Protein AF-A0A6P5K417-F1 (afdb_monomer)

Mean predicted aligned error: 13.35 Å

Organism: Phascolarctos cinereus (NCBI:txid38626)

InterPro domains:
  IPR001427 Pancreatic ribonuclease [PR00794] (97-116)
  IPR001427 Pancreatic ribonuclease [PR00794] (122-140)
  IPR001427 Pancreatic ribonuclease [PR00794] (144-166)
  IPR001427 Pancreatic ribonuclease [PTHR11437] (11-167)
  IPR023412 Ribonuclease A-domain [PF00074] (54-174)
  IPR023412 Ribonuclease A-domain [SM00092] (54-169)
  IPR036816 Ribonuclease A-like domain superfamily [G3DSA:3.10.130.10] (51-177)
  IPR036816 Ribonuclease A-like domain superfamily [SSF54076] (53-164)

pLDDT: mean 81.27, std 20.0, range [35.59, 98.31]

Sequence (180 aa):
MILTLLRIHPLLLLLLLQGLAGDPLSVAKELLAEQPGQHVNSRVPWASNLSYKKKKFMDKFVDELMIPLPPDVYCNILIRSRNVMVSSSPCKKEHYFIHSSWDNLRNVCKNNKFPCKNSMNSCYQSTAYMDMTVCQLLDGDLFPYCEYTSVKKRKKVVLSCKKLKDSTSLFPNTVETIAD

Secondary structure (DSSP, 8-state):
---------HHHHHHHHHTSS--HHHHHHHHS-------------GGG-HHHHHHHHHHHHB-TT-----HHHHHHHHHHHTTSS-TTPBPPSEEEEE-S-HHHHHHHTTSEEE--SSTTSEEEE-SS-EEEEEEEEEE-SBTTS-EEEEEEEEEEEEEEEEEPTT-SSEEEEEEEEEE-

Radius of gyration: 26.26 Å; Cα contacts (8 Å, |Δi|>4): 276; chains: 1; bounding box: 50×92×42 Å

Nearest PDB structures (foldseek):
  2e0j-assembly2_B  TM=8.848E-01  e=3.098E-11  Homo sapiens
  3f8g-assembly1_B  TM=8.624E-01  e=7.100E-11  Homo sapiens
  1dza-assembly1_A  TM=8.907E-01  e=1.445E-10  Homo sapiens
  1a5p-assembly1_A  TM=8.718E-01  e=8.545E-10  Bos taurus
  1h8x-assembly1_B  TM=7.842E-01  e=2.482E-09  Homo sapiens

Solvent-accessible surface area (backbone atoms only — not comparable to full-atom values): 10469 Å² total; per-residue (Å²): 136,89,79,86,74,80,76,73,49,73,67,56,57,52,54,57,60,59,70,70,57,72,52,66,67,58,56,50,49,59,74,65,51,72,77,85,69,77,88,71,92,64,97,64,59,74,94,56,39,63,68,57,49,50,49,57,37,40,54,47,35,40,35,63,81,60,7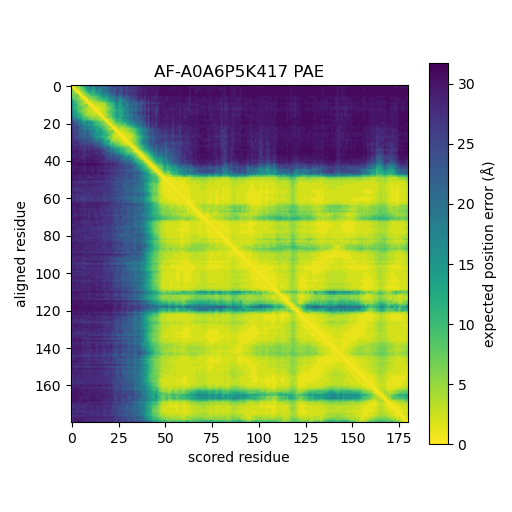6,93,54,59,51,79,47,37,34,47,50,49,48,65,76,33,61,60,62,56,85,72,35,71,46,61,67,61,50,55,34,34,48,50,54,69,66,63,52,39,51,20,52,72,53,50,76,40,90,45,97,55,83,90,51,53,22,14,32,35,91,60,71,39,48,32,38,40,24,37,54,70,45,60,63,37,32,88,61,44,37,30,43,45,42,80,48,73,36,19,46,29,30,28,29,43,70,44,78,98,44,97,55,49,33,64,62,46,80,74,50,76,42,130

Structure (mmCIF, N/CA/C/O backbone):
data_AF-A0A6P5K417-F1
#
_entry.id   AF-A0A6P5K417-F1
#
loop_
_atom_site.group_PDB
_atom_site.id
_atom_site.type_symbol
_atom_site.label_atom_id
_atom_site.label_alt_id
_atom_site.label_comp_id
_atom_site.label_asym_id
_atom_site.label_entity_id
_atom_site.label_seq_id
_atom_site.pdbx_PDB_ins_code
_atom_site.Cartn_x
_atom_site.Cartn_y
_atom_site.Cartn_z
_atom_site.occupancy
_atom_site.B_iso_or_equiv
_atom_site.auth_seq_id
_atom_site.auth_comp_id
_atom_site.auth_asym_id
_atom_site.auth_atom_id
_atom_site.pdbx_PDB_model_num
ATOM 1 N N . MET A 1 1 ? 26.910 79.352 -10.367 1.00 37.00 1 MET A N 1
ATOM 2 C CA . MET A 1 1 ? 27.283 78.404 -11.442 1.00 37.00 1 MET A CA 1
ATOM 3 C C . MET A 1 1 ? 28.341 77.473 -10.872 1.00 37.00 1 MET A C 1
ATOM 5 O O . MET A 1 1 ? 29.467 77.904 -10.718 1.00 37.00 1 MET A O 1
ATOM 9 N N . ILE A 1 2 ? 27.972 76.385 -10.196 1.00 45.44 2 ILE A N 1
ATOM 10 C CA . ILE A 1 2 ? 27.330 75.146 -10.680 1.00 45.44 2 ILE A CA 1
ATOM 11 C C . ILE A 1 2 ? 28.369 74.197 -11.311 1.00 45.44 2 ILE A C 1
ATOM 13 O O . ILE A 1 2 ? 29.064 74.582 -12.243 1.00 45.44 2 ILE A O 1
ATOM 17 N N . LEU A 1 3 ? 28.358 72.957 -10.793 1.00 44.91 3 LEU A N 1
ATOM 18 C CA . LEU A 1 3 ? 28.951 71.698 -11.279 1.00 44.91 3 LEU A CA 1
ATOM 19 C C . LEU A 1 3 ? 30.344 71.301 -10.761 1.00 44.91 3 LEU A C 1
ATOM 21 O O . LEU A 1 3 ? 31.291 71.150 -11.525 1.00 44.91 3 LEU A O 1
ATOM 25 N N . THR A 1 4 ? 30.421 70.912 -9.485 1.00 46.16 4 THR A N 1
ATOM 26 C CA . THR A 1 4 ? 31.210 69.720 -9.135 1.00 46.16 4 THR A CA 1
ATOM 27 C C . THR A 1 4 ? 30.370 68.487 -9.476 1.00 46.16 4 THR A C 1
ATOM 29 O O . THR A 1 4 ? 29.502 68.054 -8.724 1.00 46.16 4 THR A O 1
ATOM 32 N N . LEU A 1 5 ? 30.574 67.956 -10.682 1.00 50.66 5 LEU A N 1
ATOM 33 C CA . LEU A 1 5 ? 30.012 66.676 -11.105 1.00 50.66 5 LEU A CA 1
ATOM 34 C C . LEU A 1 5 ? 30.561 65.573 -10.190 1.00 50.66 5 LEU A C 1
ATOM 36 O O . LEU A 1 5 ? 31.743 65.232 -10.257 1.00 50.66 5 LEU A O 1
ATOM 40 N N . LEU A 1 6 ? 29.695 65.024 -9.337 1.00 52.16 6 LEU A N 1
ATOM 41 C CA . LEU A 1 6 ? 29.910 63.769 -8.621 1.00 52.16 6 LEU A CA 1
ATOM 42 C C . LEU A 1 6 ? 30.244 62.679 -9.647 1.00 52.16 6 LEU A C 1
ATOM 44 O O . LEU A 1 6 ? 29.358 62.099 -10.272 1.00 52.16 6 LEU A O 1
ATOM 48 N N . ARG A 1 7 ? 31.537 62.395 -9.837 1.00 55.09 7 ARG A N 1
ATOM 49 C CA . ARG A 1 7 ? 31.983 61.173 -10.506 1.00 55.09 7 ARG A CA 1
ATOM 50 C C . ARG A 1 7 ? 31.678 60.008 -9.577 1.00 55.09 7 ARG A C 1
ATOM 52 O O . ARG A 1 7 ? 32.514 59.593 -8.780 1.00 55.09 7 ARG A O 1
ATOM 59 N N . ILE A 1 8 ? 30.456 59.502 -9.680 1.00 58.06 8 ILE A N 1
ATOM 60 C CA . ILE A 1 8 ? 30.088 58.196 -9.154 1.00 58.06 8 ILE A CA 1
ATOM 61 C C . ILE A 1 8 ? 31.047 57.202 -9.811 1.00 58.06 8 ILE A C 1
ATOM 63 O O . ILE A 1 8 ? 31.068 57.041 -11.031 1.00 58.06 8 ILE A O 1
ATOM 67 N N . HIS A 1 9 ? 31.929 56.631 -8.996 1.00 58.12 9 HIS A N 1
ATOM 68 C CA . HIS A 1 9 ? 32.928 55.672 -9.440 1.00 58.12 9 HIS A CA 1
ATOM 69 C C . HIS A 1 9 ? 32.199 54.502 -10.135 1.00 58.12 9 HIS A C 1
ATOM 71 O O . HIS A 1 9 ? 31.161 54.079 -9.628 1.00 58.12 9 HIS A O 1
ATOM 77 N N . PRO A 1 10 ? 32.686 53.962 -11.267 1.00 62.78 10 PRO A N 1
ATOM 78 C CA . PRO A 1 10 ? 32.001 52.890 -12.005 1.00 62.78 10 PRO A CA 1
ATOM 79 C C . PRO A 1 10 ? 31.706 51.649 -11.142 1.00 62.78 10 PRO A C 1
ATOM 81 O O . PRO A 1 10 ? 30.722 50.954 -11.375 1.00 62.78 10 PRO A O 1
ATOM 84 N N . LEU A 1 11 ? 32.490 51.433 -10.081 1.00 55.47 11 LEU A N 1
ATOM 85 C CA . LEU A 1 11 ? 32.237 50.434 -9.037 1.00 55.47 11 LEU A CA 1
ATOM 86 C C . LEU A 1 11 ? 30.969 50.707 -8.208 1.00 55.47 11 LEU A C 1
ATOM 88 O O . LEU A 1 11 ? 30.270 49.772 -7.840 1.00 55.47 11 LEU A O 1
ATOM 92 N N . LEU A 1 12 ? 30.641 51.973 -7.944 1.00 58.12 12 LEU A N 1
ATOM 93 C CA . LEU A 1 12 ? 29.452 52.376 -7.188 1.00 58.12 12 LEU A CA 1
ATOM 94 C C . LEU A 1 12 ? 28.165 52.192 -8.012 1.00 58.12 12 LEU A C 1
ATOM 96 O O . LEU A 1 12 ? 27.131 51.823 -7.466 1.00 58.12 12 LEU A O 1
ATOM 100 N N . LEU A 1 13 ? 28.240 52.396 -9.334 1.00 57.50 13 LEU A N 1
ATOM 101 C CA . LEU A 1 13 ? 27.135 52.104 -10.254 1.00 57.50 13 LEU A CA 1
ATOM 102 C C . LEU A 1 13 ? 26.911 50.584 -10.391 1.00 57.50 13 LEU A C 1
ATOM 104 O O . LEU A 1 13 ? 25.768 50.136 -10.426 1.00 57.50 13 LEU A O 1
ATOM 108 N N . LEU A 1 14 ? 27.992 49.787 -10.394 1.00 56.22 14 LEU A N 1
ATOM 109 C CA . LEU A 1 14 ? 27.919 48.320 -10.354 1.00 56.22 14 LEU A CA 1
ATOM 110 C C . LEU A 1 14 ? 27.296 47.797 -9.049 1.00 56.22 14 LEU A C 1
ATOM 112 O O . LEU A 1 14 ? 26.486 46.875 -9.088 1.00 56.22 14 LEU A O 1
ATOM 116 N N . LEU A 1 15 ? 27.641 48.399 -7.908 1.00 55.34 15 LEU A N 1
ATOM 117 C CA . LEU A 1 15 ? 27.079 48.043 -6.600 1.00 55.34 15 LEU A CA 1
ATOM 118 C C . LEU A 1 15 ? 25.573 48.347 -6.510 1.00 55.34 15 LEU A C 1
ATOM 120 O O . LEU A 1 15 ? 24.831 47.579 -5.905 1.00 55.34 15 LEU A O 1
ATOM 124 N N . LEU A 1 16 ? 25.101 49.421 -7.154 1.00 55.66 16 LEU A N 1
ATOM 125 C CA . LEU A 1 16 ? 23.670 49.748 -7.225 1.00 55.66 16 LEU A CA 1
ATOM 126 C C . LEU A 1 16 ? 22.884 48.784 -8.133 1.00 55.66 16 LEU A C 1
ATOM 128 O O . LEU A 1 16 ? 21.745 48.447 -7.819 1.00 55.66 16 LEU A O 1
ATOM 132 N N . LEU A 1 17 ? 23.490 48.288 -9.218 1.00 53.22 17 LEU A N 1
ATOM 133 C CA . LEU A 1 17 ? 22.882 47.284 -10.107 1.00 53.22 17 LEU A CA 1
ATOM 134 C C . LEU A 1 17 ? 22.738 45.906 -9.437 1.00 53.22 17 LEU A C 1
ATOM 136 O O . LEU A 1 17 ? 21.776 45.191 -9.710 1.00 53.22 17 LEU A O 1
ATOM 140 N N . GLN A 1 18 ? 23.645 45.549 -8.524 1.00 53.25 18 GLN A N 1
ATOM 141 C CA . GLN A 1 18 ? 23.554 44.306 -7.746 1.00 53.25 18 GLN A CA 1
ATOM 142 C C . GLN A 1 18 ? 22.467 44.346 -6.658 1.00 53.25 18 GLN A C 1
ATOM 144 O O . GLN A 1 18 ? 22.035 43.294 -6.200 1.00 53.25 18 GLN A O 1
ATOM 149 N N . GLY A 1 19 ? 21.989 45.534 -6.268 1.00 53.44 19 GLY A N 1
ATOM 150 C CA . GLY A 1 19 ? 20.940 45.699 -5.255 1.00 53.44 19 GLY A CA 1
ATOM 151 C C . GLY A 1 19 ? 19.504 45.498 -5.755 1.00 53.44 19 GLY A C 1
ATOM 152 O O . GLY A 1 19 ? 18.589 45.453 -4.938 1.00 53.44 19 GLY A O 1
ATOM 153 N N . LEU A 1 20 ? 19.283 45.388 -7.073 1.00 49.91 20 LEU A N 1
ATOM 154 C CA . LEU A 1 20 ? 17.943 45.240 -7.671 1.00 49.91 20 LEU A CA 1
ATOM 155 C C . LEU A 1 20 ? 17.628 43.822 -8.163 1.00 49.91 20 LEU A C 1
ATOM 157 O O . LEU A 1 20 ? 16.475 43.524 -8.471 1.00 49.91 20 LEU A O 1
ATOM 161 N N . ALA A 1 21 ? 18.618 42.932 -8.201 1.00 51.53 21 ALA A N 1
ATOM 162 C CA . ALA A 1 21 ? 18.375 41.509 -8.369 1.00 51.53 21 ALA A CA 1
ATOM 163 C C . ALA A 1 21 ? 18.234 40.903 -6.973 1.00 51.53 21 ALA A C 1
ATOM 165 O O . ALA A 1 21 ? 19.221 40.503 -6.361 1.00 51.53 21 ALA A O 1
ATOM 166 N N . GLY A 1 22 ? 17.006 40.890 -6.446 1.00 57.09 22 GLY A N 1
ATOM 167 C CA . GLY A 1 22 ? 16.705 40.100 -5.256 1.00 57.09 22 GLY A CA 1
ATOM 168 C C . GLY A 1 22 ? 17.255 38.690 -5.458 1.00 57.09 22 GLY A C 1
ATOM 169 O O . GLY A 1 22 ? 16.999 38.076 -6.494 1.00 57.09 22 GLY A O 1
ATOM 170 N N . ASP A 1 23 ? 18.072 38.223 -4.513 1.00 61.94 23 ASP A N 1
ATOM 171 C CA . ASP A 1 23 ? 18.702 36.909 -4.581 1.00 61.94 23 ASP A CA 1
ATOM 172 C C . ASP A 1 23 ? 17.607 35.853 -4.834 1.00 61.94 23 ASP A C 1
ATOM 174 O O . ASP A 1 23 ? 16.697 35.713 -4.006 1.00 61.94 23 ASP A O 1
ATOM 178 N N . PRO A 1 24 ? 17.648 35.109 -5.956 1.00 52.81 24 PRO A N 1
ATOM 179 C CA . PRO A 1 24 ? 16.680 34.055 -6.237 1.00 52.81 24 PRO A CA 1
ATOM 180 C C . PRO A 1 24 ? 16.592 33.036 -5.096 1.00 52.81 24 PRO A C 1
ATOM 182 O O . PRO A 1 24 ? 15.535 32.451 -4.875 1.00 52.81 24 PRO A O 1
ATOM 185 N N . LEU A 1 25 ? 17.676 32.860 -4.332 1.00 51.00 25 LEU A N 1
ATOM 186 C CA . LEU A 1 25 ? 17.731 31.997 -3.158 1.00 51.00 25 LEU A CA 1
ATOM 187 C C . LEU A 1 25 ? 16.973 32.583 -1.957 1.00 51.00 25 LEU A C 1
ATOM 189 O O . LEU A 1 25 ? 16.409 31.826 -1.168 1.00 51.00 25 LEU A O 1
ATOM 193 N N . SER A 1 26 ? 16.924 33.911 -1.825 1.00 51.12 26 SER A N 1
ATOM 194 C CA . SER A 1 26 ? 16.101 34.608 -0.827 1.00 51.12 26 SER A CA 1
ATOM 195 C C . SER A 1 26 ? 14.620 34.485 -1.168 1.00 51.12 26 SER A C 1
ATOM 197 O O . SER A 1 26 ? 13.825 34.109 -0.314 1.00 51.12 26 SER A O 1
ATOM 199 N N . VAL A 1 27 ? 14.255 34.716 -2.432 1.00 52.50 27 VAL A N 1
ATOM 200 C CA . VAL A 1 27 ? 12.865 34.593 -2.901 1.00 52.50 27 VAL A CA 1
ATOM 201 C C . VAL A 1 27 ? 12.386 33.137 -2.833 1.00 52.50 27 VAL A C 1
ATOM 203 O O . VAL A 1 27 ? 11.266 32.871 -2.404 1.00 52.50 27 VAL A O 1
ATOM 206 N N . ALA A 1 28 ? 13.243 32.168 -3.173 1.00 50.41 28 ALA A N 1
ATOM 207 C CA . ALA A 1 28 ? 12.942 30.746 -3.015 1.00 50.41 28 ALA A CA 1
ATOM 208 C C . ALA A 1 28 ? 12.802 30.337 -1.539 1.00 50.41 28 ALA A C 1
ATOM 210 O O . ALA A 1 28 ? 11.957 29.505 -1.219 1.00 50.41 28 ALA A O 1
ATOM 211 N N . LYS A 1 29 ? 13.583 30.934 -0.628 1.00 51.94 29 LYS A N 1
ATOM 212 C CA . LYS A 1 29 ? 13.411 30.742 0.821 1.00 51.94 29 LYS A CA 1
ATOM 213 C C . LYS A 1 29 ? 12.094 31.318 1.334 1.00 51.94 29 LYS A C 1
ATOM 215 O O . LYS A 1 29 ? 11.495 30.692 2.195 1.00 51.94 29 LYS A O 1
ATOM 220 N N . GLU A 1 30 ? 11.633 32.447 0.798 1.00 47.41 30 GLU A N 1
ATOM 221 C CA . GLU A 1 30 ? 10.337 33.054 1.136 1.00 47.41 30 GLU A CA 1
ATOM 222 C C . GLU A 1 30 ? 9.155 32.205 0.625 1.00 47.41 30 GLU A C 1
ATOM 224 O O . GLU A 1 30 ? 8.161 32.031 1.322 1.00 47.41 30 GLU A O 1
ATOM 229 N N . LEU A 1 31 ? 9.275 31.618 -0.573 1.00 41.53 31 LEU A N 1
ATOM 230 C CA . LEU A 1 31 ? 8.250 30.746 -1.170 1.00 41.53 31 LEU A CA 1
ATOM 231 C C . LEU A 1 31 ? 8.217 29.335 -0.558 1.00 41.53 31 LEU A C 1
ATOM 233 O O . LEU A 1 31 ? 7.177 28.681 -0.588 1.00 41.53 31 LEU A O 1
ATOM 237 N N . LEU A 1 32 ? 9.339 28.867 -0.002 1.00 44.84 32 LEU A N 1
ATOM 238 C CA . LEU A 1 32 ? 9.438 27.619 0.768 1.00 44.84 32 LEU A CA 1
ATOM 239 C C . LEU A 1 32 ? 9.267 27.837 2.280 1.00 44.84 32 LEU A C 1
ATOM 241 O O . LEU A 1 32 ? 9.314 26.870 3.045 1.00 44.84 32 LEU A O 1
ATOM 245 N N . ALA A 1 33 ? 9.076 29.082 2.726 1.00 39.69 33 ALA A N 1
ATOM 246 C CA . ALA A 1 33 ? 8.715 29.385 4.100 1.00 39.69 33 ALA A CA 1
ATOM 247 C C . ALA A 1 33 ? 7.252 28.980 4.319 1.00 39.69 33 ALA A C 1
ATOM 249 O O . ALA A 1 33 ? 6.315 29.761 4.149 1.00 39.69 33 ALA A O 1
ATOM 250 N N . GLU A 1 34 ? 7.070 27.716 4.692 1.00 35.59 34 GLU A N 1
ATOM 251 C CA . GLU A 1 34 ? 5.829 27.195 5.246 1.00 35.59 34 GLU A CA 1
ATOM 252 C C . GLU A 1 34 ? 5.358 28.150 6.361 1.00 35.59 34 GLU A C 1
ATOM 254 O O . GLU A 1 34 ? 6.090 28.423 7.318 1.00 35.59 34 GLU A O 1
ATOM 259 N N . GLN A 1 35 ? 4.147 28.693 6.220 1.00 36.47 35 GLN A N 1
ATOM 260 C CA . GLN A 1 35 ? 3.507 29.527 7.237 1.00 36.47 35 GLN A CA 1
ATOM 261 C C . GLN A 1 35 ? 3.585 28.813 8.600 1.00 36.47 35 GLN A C 1
ATOM 263 O O . GLN A 1 35 ? 3.240 27.627 8.664 1.00 36.47 35 GLN A O 1
ATOM 268 N N . PRO A 1 36 ? 4.008 29.478 9.695 1.00 36.50 36 PRO A N 1
ATOM 269 C CA . PRO A 1 36 ? 4.099 28.836 10.997 1.00 36.50 36 PRO A CA 1
ATOM 270 C C . PRO A 1 36 ? 2.687 28.542 11.509 1.00 36.50 36 PRO A C 1
ATOM 272 O O . PRO A 1 36 ? 2.038 29.362 12.159 1.00 36.50 36 PRO A O 1
ATOM 275 N N . GLY A 1 37 ? 2.205 27.338 11.196 1.00 40.22 37 GLY A N 1
ATOM 276 C CA . GLY A 1 37 ? 1.058 26.733 11.848 1.00 40.22 37 GLY A CA 1
ATOM 277 C C . GLY A 1 37 ? 1.277 26.759 13.357 1.00 40.22 37 GLY A C 1
ATOM 278 O O . GLY A 1 37 ? 2.375 26.482 13.840 1.00 40.22 37 GLY A O 1
ATOM 279 N N . GLN A 1 38 ? 0.228 27.156 14.077 1.00 37.59 38 GLN A N 1
ATOM 280 C CA . GLN A 1 38 ? 0.199 27.403 15.516 1.00 37.59 38 GLN A CA 1
ATOM 281 C C . GLN A 1 38 ? 1.130 26.488 16.316 1.00 37.59 38 GLN A C 1
ATOM 283 O O . GLN A 1 38 ? 1.074 25.261 16.225 1.00 37.59 38 GLN A O 1
ATOM 288 N N . HIS A 1 39 ? 1.948 27.127 17.147 1.00 38.34 39 HIS A N 1
ATOM 289 C CA . HIS A 1 39 ? 2.897 26.516 18.062 1.00 38.34 39 HIS A CA 1
ATOM 290 C C . HIS A 1 39 ? 2.166 25.643 19.100 1.00 38.34 39 HIS A C 1
ATOM 292 O O . HIS A 1 39 ? 1.901 26.058 20.228 1.00 38.34 39 HIS A O 1
ATOM 298 N N . VAL A 1 40 ? 1.818 24.412 18.726 1.00 41.34 40 VAL A N 1
ATOM 299 C CA . VAL A 1 40 ? 1.361 23.388 19.666 1.00 41.34 40 VAL A CA 1
ATOM 300 C C . VAL A 1 40 ? 2.602 22.840 20.361 1.00 41.34 40 VAL A C 1
ATOM 302 O O . VAL A 1 40 ? 3.291 21.951 19.861 1.00 41.34 40 VAL A O 1
ATOM 305 N N . ASN A 1 41 ? 2.906 23.398 21.534 1.00 51.09 41 ASN A N 1
ATOM 306 C CA . ASN A 1 41 ? 3.863 22.816 22.467 1.00 51.09 41 ASN A CA 1
ATOM 307 C C . ASN A 1 41 ? 3.288 21.496 22.998 1.00 51.09 41 ASN A C 1
ATOM 309 O O . ASN A 1 41 ? 2.577 21.450 24.000 1.00 51.09 41 ASN A O 1
ATOM 313 N N . SER A 1 42 ? 3.538 20.402 22.289 1.00 43.69 42 SER A N 1
ATOM 314 C CA . SER A 1 42 ? 3.236 19.061 22.771 1.00 43.69 42 SER A CA 1
ATOM 315 C C . SER A 1 42 ? 4.303 18.123 22.245 1.00 43.69 42 SER A C 1
ATOM 317 O O . SER A 1 42 ? 4.377 17.843 21.051 1.00 43.69 42 SER A O 1
ATOM 319 N N . ARG A 1 43 ? 5.141 17.618 23.150 1.00 51.91 43 ARG A N 1
ATOM 320 C CA . ARG A 1 43 ? 6.129 16.572 22.874 1.00 51.91 43 ARG A CA 1
ATOM 321 C C . ARG A 1 43 ? 5.396 15.237 22.659 1.00 51.91 43 ARG A C 1
ATOM 323 O O . ARG A 1 43 ? 5.509 14.308 23.449 1.00 51.91 43 ARG A O 1
ATOM 330 N N . VAL A 1 44 ? 4.574 15.166 21.616 1.00 54.28 44 VAL A N 1
ATOM 331 C CA . VAL A 1 44 ? 3.918 13.945 21.153 1.00 54.28 44 VAL A CA 1
ATOM 332 C C . VAL A 1 44 ? 4.957 13.214 20.309 1.00 54.28 44 VAL A C 1
ATOM 334 O O . VAL A 1 44 ? 5.437 13.792 19.332 1.00 54.28 44 VAL A O 1
ATOM 337 N N . PRO A 1 45 ? 5.347 11.971 20.643 1.00 55.75 45 PRO A N 1
ATOM 338 C CA . PRO A 1 45 ? 6.206 11.189 19.766 1.00 55.75 45 PRO A CA 1
ATOM 339 C C . PRO A 1 45 ? 5.625 11.207 18.348 1.00 55.75 45 PRO A C 1
ATOM 341 O O . PRO A 1 45 ? 4.427 10.989 18.167 1.00 55.75 45 PRO A O 1
ATOM 344 N N . TRP A 1 46 ? 6.440 11.460 17.325 1.00 50.88 46 TRP A N 1
ATOM 345 C CA . TRP A 1 46 ? 5.994 11.458 15.922 1.00 50.88 46 TRP A CA 1
ATOM 346 C C . TRP A 1 46 ? 5.224 10.167 15.561 1.00 50.88 46 TRP A C 1
ATOM 348 O O . TRP A 1 46 ? 4.264 10.185 14.791 1.00 50.88 46 TRP A O 1
ATOM 358 N N . ALA A 1 47 ? 5.571 9.058 16.227 1.00 54.22 47 ALA A N 1
ATOM 359 C CA . ALA A 1 47 ? 4.909 7.760 16.155 1.00 54.22 47 ALA A CA 1
ATOM 360 C C . ALA A 1 47 ? 3.487 7.704 16.755 1.00 54.22 47 ALA A C 1
ATOM 362 O O . ALA A 1 47 ? 2.840 6.666 16.644 1.00 54.22 47 ALA A O 1
ATOM 363 N N . SER A 1 48 ? 2.959 8.761 17.374 1.00 64.25 48 SER A N 1
ATOM 364 C CA . SER A 1 48 ? 1.551 8.880 17.796 1.00 64.25 48 SER A CA 1
ATOM 365 C C . SER A 1 48 ? 0.755 9.913 16.993 1.00 64.25 48 SER A C 1
ATOM 367 O O . SER A 1 48 ? -0.457 9.988 17.166 1.00 64.25 48 SER A O 1
ATOM 369 N N . ASN A 1 49 ? 1.378 10.639 16.059 1.00 81.94 49 ASN A N 1
ATOM 370 C CA . ASN A 1 49 ? 0.680 11.619 15.230 1.00 81.94 49 ASN A CA 1
ATOM 371 C C . ASN A 1 49 ? -0.233 10.918 14.193 1.00 81.94 49 ASN A C 1
ATOM 373 O O . ASN A 1 49 ? 0.243 10.219 13.292 1.00 81.94 49 ASN A O 1
ATOM 377 N N . LEU A 1 50 ? -1.556 11.099 14.328 1.00 84.56 50 LEU A N 1
ATOM 378 C CA . LEU A 1 50 ? -2.572 10.551 13.415 1.00 84.56 50 LEU A CA 1
ATOM 379 C C . LEU A 1 50 ? -2.371 11.035 11.974 1.00 84.56 50 LEU A C 1
ATOM 381 O O . LEU A 1 50 ? -2.484 10.230 11.054 1.00 84.56 50 LEU A O 1
ATOM 385 N N . SER A 1 51 ? -2.050 12.317 11.777 1.00 89.06 51 SER A N 1
ATOM 386 C CA . SER A 1 51 ? -1.816 12.897 10.449 1.00 89.06 51 SER A CA 1
ATOM 387 C C . SER A 1 51 ? -0.649 12.202 9.750 1.00 89.06 51 SER A C 1
ATOM 389 O O . SER A 1 51 ? -0.798 11.707 8.634 1.00 89.06 51 SER A O 1
ATOM 391 N N . TYR A 1 52 ? 0.476 12.039 10.454 1.00 89.56 52 TYR A N 1
ATOM 392 C CA . TYR A 1 52 ? 1.637 11.326 9.923 1.00 89.56 52 TYR A CA 1
ATOM 393 C C . TYR A 1 52 ? 1.311 9.866 9.574 1.00 89.56 52 TYR A C 1
ATOM 395 O O . TYR A 1 52 ? 1.662 9.390 8.495 1.00 89.56 52 TYR A O 1
ATOM 403 N N . LYS A 1 53 ? 0.609 9.141 10.456 1.00 89.81 53 LYS A N 1
ATOM 404 C CA . LYS A 1 53 ? 0.226 7.742 10.202 1.00 89.81 53 LYS A CA 1
ATOM 405 C C . LYS A 1 53 ? -0.732 7.598 9.030 1.00 89.81 53 LYS A C 1
ATOM 407 O O . LYS A 1 53 ? -0.523 6.715 8.201 1.00 89.81 53 LYS A O 1
ATOM 412 N N . LYS A 1 54 ? -1.739 8.475 8.947 1.00 92.88 54 LYS A N 1
ATOM 413 C CA . LYS A 1 54 ? -2.648 8.558 7.802 1.00 92.88 54 LYS A CA 1
ATOM 414 C C . LYS A 1 54 ? -1.840 8.778 6.531 1.00 92.88 54 LYS A C 1
ATOM 416 O O . LYS A 1 54 ? -1.946 7.969 5.620 1.00 92.88 54 LYS A O 1
ATOM 421 N N . LYS A 1 55 ? -0.990 9.808 6.491 1.00 94.00 55 LYS A N 1
ATOM 422 C CA . LYS A 1 55 ? -0.149 10.111 5.328 1.00 94.00 55 LYS A CA 1
ATOM 423 C C . LYS A 1 55 ? 0.708 8.913 4.924 1.00 94.00 55 LYS A C 1
ATOM 425 O O . LYS A 1 55 ? 0.661 8.500 3.777 1.00 94.00 55 LYS A O 1
ATOM 430 N N . LYS A 1 56 ? 1.412 8.294 5.873 1.00 94.19 56 LYS A N 1
ATOM 431 C CA . LYS A 1 56 ? 2.252 7.118 5.613 1.00 94.19 56 LYS A CA 1
ATOM 432 C C . LYS A 1 56 ? 1.464 5.949 5.013 1.00 94.19 56 LYS A C 1
ATOM 434 O O . LYS A 1 56 ? 1.978 5.269 4.129 1.00 94.19 56 LYS A O 1
ATOM 439 N N . PHE A 1 57 ? 0.255 5.690 5.511 1.00 95.69 57 PHE A N 1
ATOM 440 C CA . PHE A 1 57 ? -0.612 4.645 4.973 1.00 95.69 57 PHE A CA 1
ATOM 441 C C . PHE A 1 57 ? -1.107 5.000 3.565 1.00 95.69 57 PHE A C 1
ATOM 443 O O . PHE A 1 57 ? -0.982 4.182 2.657 1.00 95.69 57 PHE A O 1
ATOM 450 N N . MET A 1 58 ? -1.613 6.224 3.383 1.00 96.94 58 MET A N 1
ATOM 451 C CA . MET A 1 58 ? -2.121 6.716 2.100 1.00 96.94 58 MET A CA 1
ATOM 452 C C . MET A 1 58 ? -1.032 6.695 1.029 1.00 96.94 58 MET A C 1
ATOM 454 O O . MET A 1 58 ? -1.235 6.103 -0.023 1.00 96.94 58 MET A O 1
ATOM 458 N N . ASP A 1 59 ? 0.148 7.245 1.328 1.00 96.19 59 ASP A N 1
ATOM 459 C CA . ASP A 1 59 ? 1.272 7.290 0.394 1.00 96.19 59 ASP A CA 1
ATOM 460 C C . ASP A 1 59 ? 1.621 5.872 -0.083 1.00 96.19 59 ASP A C 1
ATOM 462 O O . ASP A 1 59 ? 1.698 5.636 -1.288 1.00 96.19 59 ASP A O 1
ATOM 466 N N . LYS A 1 60 ? 1.751 4.911 0.845 1.00 96.88 60 LYS A N 1
ATOM 467 C CA . LYS A 1 60 ? 2.198 3.546 0.534 1.00 96.88 60 LYS A CA 1
ATOM 468 C C . LYS A 1 60 ? 1.154 2.670 -0.149 1.00 96.88 60 LYS A C 1
ATOM 470 O O . LYS A 1 60 ? 1.553 1.821 -0.935 1.00 96.88 60 LYS A O 1
ATOM 475 N N . PHE A 1 61 ? -0.128 2.796 0.184 1.00 97.81 61 PHE A N 1
ATOM 476 C CA . PHE A 1 61 ? -1.134 1.787 -0.183 1.00 97.81 61 PHE A CA 1
ATOM 477 C C . PHE A 1 61 ? -2.322 2.332 -0.963 1.00 97.81 61 PHE A C 1
ATOM 479 O O . PHE A 1 61 ? -3.157 1.539 -1.390 1.00 97.81 61 PHE A O 1
ATOM 486 N N . VAL A 1 62 ? -2.445 3.648 -1.132 1.00 98.12 62 VAL A N 1
ATOM 487 C CA . VAL A 1 62 ? -3.660 4.251 -1.681 1.00 98.12 62 VAL A CA 1
ATOM 488 C C . VAL A 1 62 ? -3.332 5.103 -2.899 1.00 98.12 62 VAL A C 1
ATOM 490 O O . VAL A 1 62 ? -2.455 5.970 -2.885 1.00 98.12 62 VAL A O 1
ATOM 493 N N . ASP A 1 63 ? -4.076 4.846 -3.966 1.00 97.69 63 ASP A N 1
ATOM 494 C CA . ASP A 1 63 ? -4.179 5.735 -5.111 1.00 97.69 63 ASP A CA 1
ATOM 495 C C . ASP A 1 63 ? -5.637 6.170 -5.263 1.00 97.69 63 ASP A C 1
ATOM 497 O O . ASP A 1 63 ? -6.407 5.596 -6.031 1.00 97.69 63 ASP A O 1
ATOM 501 N N . GLU A 1 64 ? -6.014 7.156 -4.449 1.00 95.75 64 GLU A N 1
ATOM 502 C CA . GLU A 1 64 ? -7.380 7.682 -4.357 1.00 95.75 64 GLU A CA 1
ATOM 503 C C . GLU A 1 64 ? -7.814 8.390 -5.646 1.00 95.75 64 GLU A C 1
ATOM 505 O O . GLU A 1 64 ? -8.997 8.389 -5.972 1.00 95.75 64 GLU A O 1
ATOM 510 N N . LEU A 1 65 ? -6.861 8.957 -6.393 1.00 92.25 65 LEU A N 1
ATOM 511 C CA . LEU A 1 65 ? -7.128 9.710 -7.620 1.00 92.25 65 LEU A CA 1
ATOM 512 C C . LEU A 1 65 ? -7.116 8.843 -8.882 1.00 92.25 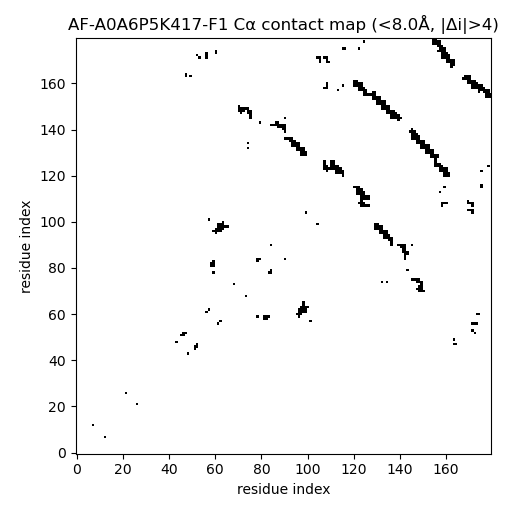65 LEU A C 1
ATOM 514 O O . LEU A 1 65 ? -7.417 9.364 -9.952 1.00 92.25 65 LEU A O 1
ATOM 518 N N . MET A 1 66 ? -6.773 7.554 -8.769 1.00 90.62 66 MET A N 1
ATOM 519 C CA . MET A 1 66 ? -6.647 6.636 -9.906 1.00 90.62 66 MET A CA 1
ATOM 520 C C . MET A 1 66 ? -5.778 7.234 -11.020 1.00 90.62 66 MET A C 1
ATOM 522 O O . MET A 1 66 ? -6.257 7.482 -12.129 1.00 90.62 66 MET A O 1
ATOM 526 N N . ILE A 1 67 ? -4.507 7.507 -10.710 1.00 91.19 67 ILE A N 1
ATOM 527 C CA . ILE A 1 67 ? -3.594 8.220 -11.610 1.00 91.19 67 ILE A CA 1
ATOM 528 C C . ILE A 1 67 ? -3.586 7.517 -12.981 1.00 91.19 67 ILE A C 1
ATOM 530 O O . ILE A 1 67 ? -3.307 6.314 -13.050 1.00 91.19 67 ILE A O 1
ATOM 534 N N . PRO A 1 68 ? -3.862 8.242 -14.082 1.00 91.44 68 PRO A N 1
ATOM 535 C CA . PRO A 1 68 ? -4.036 7.650 -15.403 1.00 91.44 68 PRO A CA 1
ATOM 536 C C . PRO A 1 68 ? -2.682 7.346 -16.061 1.00 91.44 68 PRO A C 1
ATOM 538 O O . PRO A 1 68 ? -2.296 7.977 -17.042 1.00 91.44 68 PRO A O 1
ATOM 541 N N . LEU A 1 69 ? -1.940 6.383 -15.509 1.00 92.94 69 LEU A N 1
ATOM 542 C CA . LEU A 1 69 ? -0.714 5.859 -16.113 1.00 92.94 69 LEU A CA 1
ATOM 543 C C . LEU A 1 69 ? -0.996 4.589 -16.927 1.00 92.94 69 LEU A C 1
ATOM 545 O O . LEU A 1 69 ? -1.885 3.808 -16.563 1.00 92.94 69 LEU A O 1
ATOM 549 N N . PRO A 1 70 ? -0.207 4.334 -17.985 1.00 91.31 70 PRO A N 1
ATOM 550 C CA . PRO A 1 70 ? -0.207 3.050 -18.672 1.00 91.31 70 PRO A CA 1
ATOM 551 C C . PRO A 1 70 ? 0.044 1.882 -17.697 1.00 91.31 70 PRO A C 1
ATOM 553 O O . PRO A 1 70 ? 0.880 2.016 -16.794 1.00 91.31 70 PRO A O 1
ATOM 556 N N . PRO A 1 71 ? -0.656 0.737 -17.832 1.00 84.69 71 PRO A N 1
ATOM 557 C CA . PRO A 1 71 ? -0.492 -0.400 -16.922 1.00 84.69 71 PRO A CA 1
ATOM 558 C C . PRO A 1 71 ? 0.944 -0.939 -16.833 1.00 84.69 71 PRO A C 1
ATOM 560 O O . PRO A 1 71 ? 1.384 -1.341 -15.763 1.00 84.69 71 PRO A O 1
ATOM 563 N N . ASP A 1 72 ? 1.706 -0.913 -17.916 1.00 85.75 72 ASP A N 1
ATOM 564 C CA . ASP A 1 72 ? 3.116 -1.319 -17.970 1.00 85.75 72 ASP A CA 1
ATOM 565 C C . ASP A 1 72 ? 4.051 -0.395 -17.163 1.00 85.75 72 ASP A C 1
ATOM 567 O O . ASP A 1 72 ? 5.134 -0.802 -16.742 1.00 85.75 72 ASP A O 1
ATOM 571 N N . VAL A 1 73 ? 3.613 0.832 -16.864 1.00 94.25 73 VAL A N 1
ATOM 572 C CA . VAL A 1 73 ? 4.428 1.851 -16.186 1.00 94.25 73 VAL A CA 1
ATOM 573 C C . VAL A 1 73 ? 3.940 2.149 -14.760 1.00 94.25 73 VAL A C 1
ATOM 575 O O . VAL A 1 73 ? 4.744 2.476 -13.882 1.00 94.25 73 VAL A O 1
ATOM 578 N N . TYR A 1 74 ? 2.636 2.008 -14.499 1.00 97.06 74 TYR A N 1
ATOM 579 C CA . TYR A 1 74 ? 1.976 2.418 -13.254 1.00 97.06 74 TYR A CA 1
ATOM 580 C C . TYR A 1 74 ? 2.701 1.921 -11.989 1.00 97.06 74 TYR A C 1
ATOM 582 O O . TYR A 1 74 ? 3.146 2.728 -11.169 1.00 97.06 74 TYR A O 1
ATOM 590 N N . CYS A 1 75 ? 2.874 0.605 -11.829 1.00 97.62 75 CYS A N 1
ATOM 591 C CA . CYS A 1 75 ? 3.476 0.039 -10.621 1.00 97.62 75 CYS A CA 1
ATOM 592 C C . CYS A 1 75 ? 4.944 0.435 -10.453 1.00 97.62 75 CYS A C 1
ATOM 594 O O . CYS A 1 75 ? 5.366 0.776 -9.346 1.00 97.62 75 CYS A O 1
ATOM 596 N N . ASN A 1 76 ? 5.697 0.460 -11.552 1.00 96.31 76 ASN A N 1
ATOM 597 C CA . ASN A 1 76 ? 7.097 0.868 -11.568 1.00 96.31 76 ASN A CA 1
ATOM 598 C C . ASN A 1 76 ? 7.291 2.310 -11.080 1.00 96.31 76 ASN A C 1
ATOM 600 O O . ASN A 1 76 ? 8.235 2.575 -10.329 1.00 96.31 76 ASN A O 1
ATOM 604 N N . ILE A 1 77 ? 6.398 3.227 -11.463 1.00 96.19 77 ILE A N 1
ATOM 605 C CA . ILE A 1 77 ? 6.430 4.623 -11.010 1.00 96.19 77 ILE A CA 1
ATOM 606 C C . ILE A 1 77 ? 5.954 4.748 -9.565 1.00 96.19 77 ILE A C 1
ATOM 608 O O . ILE A 1 77 ? 6.626 5.382 -8.744 1.00 96.19 77 ILE A O 1
ATOM 612 N N . LEU A 1 78 ? 4.797 4.176 -9.224 1.00 96.94 78 LEU A N 1
ATOM 613 C CA . LEU A 1 78 ? 4.215 4.393 -7.902 1.00 96.94 78 LEU A CA 1
ATOM 614 C C . LEU A 1 78 ? 5.046 3.739 -6.796 1.00 96.94 78 LEU A C 1
ATOM 616 O O . LEU A 1 78 ? 5.262 4.363 -5.761 1.00 96.94 78 LEU A O 1
ATOM 620 N N . ILE A 1 79 ? 5.584 2.533 -6.998 1.00 96.44 79 ILE A N 1
ATOM 621 C CA . ILE A 1 79 ? 6.437 1.892 -5.984 1.00 96.44 79 ILE A CA 1
ATOM 622 C C . ILE A 1 79 ? 7.671 2.746 -5.669 1.00 96.44 79 ILE A C 1
ATOM 624 O O . ILE A 1 79 ? 8.021 2.898 -4.494 1.00 96.44 79 ILE A O 1
ATOM 628 N N . ARG A 1 80 ? 8.297 3.339 -6.697 1.00 94.38 80 ARG A N 1
ATOM 629 C CA . ARG A 1 80 ? 9.478 4.202 -6.550 1.00 94.38 80 ARG A CA 1
ATOM 630 C C . ARG A 1 80 ? 9.141 5.541 -5.897 1.00 94.38 80 ARG A C 1
ATOM 632 O O . ARG A 1 80 ? 9.804 5.940 -4.948 1.00 94.38 80 ARG A O 1
ATOM 639 N N . SER A 1 81 ? 8.093 6.212 -6.367 1.00 94.38 81 SER A N 1
ATOM 640 C CA . SER A 1 81 ? 7.733 7.562 -5.907 1.00 94.38 81 SER A CA 1
ATOM 641 C C . SER A 1 81 ? 7.067 7.599 -4.527 1.00 94.38 81 SER A C 1
ATOM 643 O O . SER A 1 81 ? 7.080 8.634 -3.865 1.00 94.38 81 SER A O 1
ATOM 645 N N . ARG A 1 82 ? 6.493 6.482 -4.061 1.00 94.69 82 ARG A N 1
ATOM 646 C CA . ARG A 1 82 ? 5.704 6.427 -2.818 1.00 94.69 82 ARG A CA 1
ATOM 647 C C . ARG A 1 82 ? 6.441 5.848 -1.610 1.00 94.69 82 ARG A C 1
ATOM 649 O O . ARG A 1 82 ? 5.808 5.519 -0.605 1.00 94.69 82 ARG A O 1
ATOM 656 N N . ASN A 1 83 ? 7.768 5.702 -1.680 1.00 89.81 83 ASN A N 1
ATOM 657 C CA . ASN A 1 83 ? 8.581 5.135 -0.593 1.00 89.81 83 ASN A CA 1
ATOM 658 C C . ASN A 1 83 ? 8.010 3.801 -0.066 1.00 89.81 83 ASN A C 1
ATOM 660 O O . ASN A 1 83 ? 7.974 3.539 1.147 1.00 89.81 83 ASN A O 1
ATOM 664 N N . VAL A 1 84 ? 7.502 2.954 -0.973 1.00 95.12 84 VAL A N 1
ATOM 665 C CA . VAL A 1 84 ? 6.945 1.639 -0.617 1.00 95.12 84 VAL A CA 1
ATOM 666 C C . VAL A 1 84 ? 8.021 0.798 0.068 1.00 95.12 84 VAL A C 1
ATOM 668 O O . VAL A 1 84 ? 7.762 0.187 1.111 1.00 95.12 84 VAL A O 1
ATOM 671 N N . MET A 1 85 ? 9.239 0.875 -0.462 1.00 93.94 85 MET A N 1
ATOM 672 C CA . MET A 1 85 ? 10.457 0.233 0.021 1.00 93.94 85 MET A CA 1
ATOM 673 C C . MET A 1 85 ? 11.548 1.280 0.271 1.00 93.94 85 MET A C 1
ATOM 675 O O . MET A 1 85 ? 11.454 2.409 -0.204 1.00 93.94 85 MET A O 1
ATOM 679 N N . VAL A 1 86 ? 12.559 0.904 1.052 1.00 91.25 86 VAL A N 1
ATOM 680 C CA . VAL A 1 86 ? 13.763 1.720 1.278 1.00 91.25 86 VAL A CA 1
ATOM 681 C C . VAL A 1 86 ? 14.880 1.266 0.336 1.00 91.25 86 VAL A C 1
ATOM 683 O O . VAL A 1 86 ? 14.840 0.138 -0.163 1.00 91.25 86 VAL A O 1
ATOM 686 N N . SER A 1 87 ? 15.875 2.126 0.097 1.00 89.94 87 SER A N 1
ATOM 687 C CA . SER A 1 87 ? 17.048 1.784 -0.723 1.00 89.94 87 SER A CA 1
ATOM 688 C C . SER A 1 87 ? 17.678 0.466 -0.282 1.00 89.94 87 SER A C 1
ATOM 690 O O . SER A 1 87 ? 17.815 0.222 0.918 1.00 89.94 87 SER A O 1
ATOM 692 N N . SER A 1 88 ? 18.056 -0.367 -1.253 1.00 91.00 88 SER A N 1
ATOM 693 C CA . SER A 1 88 ? 18.766 -1.632 -1.028 1.00 91.00 88 SER A CA 1
ATOM 694 C C . SER A 1 88 ? 17.981 -2.679 -0.226 1.00 91.00 88 SER A C 1
ATOM 696 O O . SER A 1 88 ? 18.565 -3.643 0.261 1.00 91.00 88 SER A O 1
ATOM 698 N N . SER A 1 89 ? 16.660 -2.515 -0.078 1.00 95.25 89 SER A N 1
ATOM 699 C CA . SER A 1 89 ? 15.801 -3.572 0.466 1.00 95.25 89 SER A CA 1
ATOM 700 C C . SER A 1 89 ? 15.376 -4.562 -0.628 1.00 95.25 89 SER A C 1
ATOM 702 O O . SER A 1 89 ? 15.253 -4.155 -1.790 1.00 95.25 89 SER A O 1
ATOM 704 N N . PRO A 1 90 ? 15.137 -5.843 -0.276 1.00 97.19 90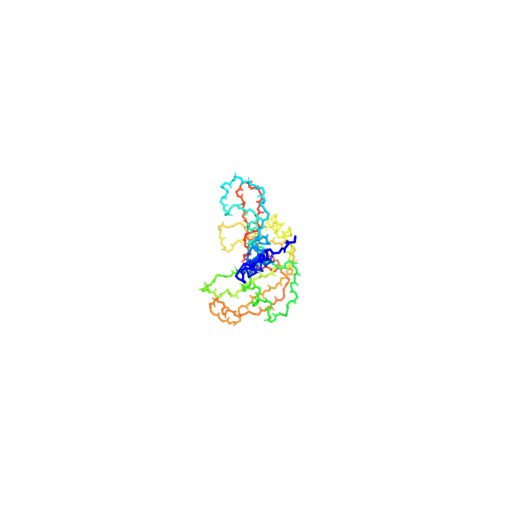 PRO A N 1
ATOM 705 C CA . PRO A 1 90 ? 14.630 -6.832 -1.219 1.00 97.19 90 PRO A CA 1
ATOM 706 C C . PRO A 1 90 ? 13.331 -6.384 -1.884 1.00 97.19 90 PRO A C 1
ATOM 708 O O . PRO A 1 90 ? 12.451 -5.820 -1.220 1.00 97.19 90 PRO A O 1
ATOM 711 N N . CYS A 1 91 ? 13.191 -6.678 -3.175 1.00 97.56 91 CYS A N 1
ATOM 712 C CA . CYS A 1 91 ? 11.964 -6.409 -3.907 1.00 97.56 91 CYS A CA 1
ATOM 713 C C . CYS A 1 91 ? 10.781 -7.158 -3.276 1.00 97.56 91 CYS A C 1
ATOM 715 O O . CYS A 1 91 ? 10.855 -8.333 -2.906 1.00 97.56 91 CYS A O 1
ATOM 717 N N . LYS A 1 92 ? 9.650 -6.465 -3.135 1.00 95.38 92 LYS A N 1
ATOM 718 C CA . LYS A 1 92 ? 8.411 -7.093 -2.678 1.00 95.38 92 LYS A CA 1
ATOM 719 C C . LYS A 1 92 ? 7.862 -7.951 -3.806 1.00 95.38 92 LYS A C 1
ATOM 721 O O . LYS A 1 92 ? 7.629 -7.434 -4.885 1.00 95.38 92 LYS A O 1
ATOM 726 N N . LYS A 1 93 ? 7.571 -9.227 -3.536 1.00 96.75 93 LYS A N 1
ATOM 727 C CA . LYS A 1 93 ? 6.910 -10.109 -4.518 1.00 96.75 93 LYS A CA 1
ATOM 728 C C . LYS A 1 93 ? 5.597 -9.519 -5.031 1.00 96.75 93 LYS A C 1
ATOM 730 O O . LYS A 1 93 ? 5.311 -9.587 -6.220 1.00 96.75 93 LYS A O 1
ATOM 735 N N . GLU A 1 94 ? 4.820 -8.933 -4.124 1.00 95.62 94 GLU A N 1
ATOM 736 C CA . GLU A 1 94 ? 3.579 -8.243 -4.450 1.00 95.62 94 GLU A CA 1
ATOM 737 C C . GLU A 1 94 ? 3.417 -6.973 -3.609 1.00 95.62 94 GLU A C 1
ATOM 739 O O . GLU A 1 94 ? 3.840 -6.904 -2.448 1.00 95.62 94 GLU A O 1
ATOM 744 N N . HIS A 1 95 ? 2.767 -5.972 -4.195 1.00 97.31 95 HIS A N 1
ATOM 745 C CA . HIS A 1 95 ? 2.292 -4.768 -3.519 1.00 97.31 95 HIS A CA 1
ATOM 746 C C . HIS A 1 95 ? 0.951 -4.329 -4.119 1.00 97.31 95 HIS A C 1
ATOM 748 O O . HIS A 1 95 ? 0.614 -4.716 -5.233 1.00 97.31 95 HIS A O 1
ATOM 754 N N . TYR A 1 96 ? 0.170 -3.529 -3.396 1.00 96.69 96 TYR A N 1
ATOM 755 C CA . TYR A 1 96 ? -1.190 -3.168 -3.801 1.00 96.69 96 TYR A CA 1
ATOM 756 C C . TYR A 1 96 ? -1.412 -1.665 -3.632 1.00 96.69 96 TYR A C 1
ATOM 758 O O . TYR A 1 96 ? -1.077 -1.106 -2.584 1.00 96.69 96 TYR A O 1
ATOM 766 N N . PHE A 1 97 ? -2.026 -1.035 -4.633 1.00 98.00 97 PHE A N 1
ATOM 767 C CA . PHE A 1 97 ? -2.578 0.314 -4.531 1.00 98.00 97 PHE A CA 1
ATOM 768 C C . PHE A 1 97 ? -4.099 0.239 -4.598 1.00 98.00 97 PHE A C 1
ATOM 770 O O . PHE A 1 97 ? -4.661 -0.171 -5.611 1.00 98.00 97 PHE A O 1
ATOM 777 N N . ILE A 1 98 ? -4.757 0.601 -3.502 1.00 98.31 98 ILE A N 1
ATOM 778 C CA . ILE A 1 98 ? -6.210 0.583 -3.368 1.00 98.31 98 ILE A CA 1
ATOM 779 C C . ILE A 1 98 ? -6.769 1.894 -3.917 1.00 98.31 98 ILE A C 1
ATOM 781 O O . ILE A 1 98 ? -6.298 2.973 -3.551 1.00 98.31 98 ILE A O 1
ATOM 785 N N . HIS A 1 99 ? -7.803 1.800 -4.745 1.00 97.62 99 HIS A N 1
ATOM 786 C CA . HIS A 1 99 ? -8.516 2.937 -5.317 1.00 97.62 99 HIS A CA 1
ATOM 787 C C . HIS A 1 99 ? -9.744 3.242 -4.464 1.00 97.62 99 HIS A C 1
ATOM 789 O O . HIS A 1 99 ? -10.876 2.898 -4.795 1.00 97.62 99 H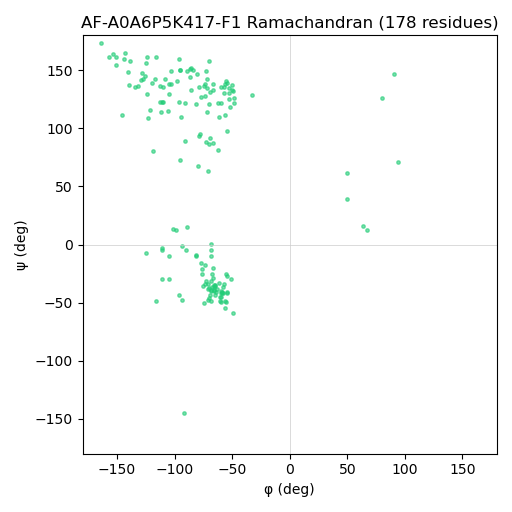IS A O 1
ATOM 795 N N . SER A 1 100 ? -9.506 3.805 -3.281 1.00 96.88 100 SER A N 1
ATOM 796 C CA . SER A 1 100 ? -10.566 4.110 -2.323 1.00 96.88 100 SER A CA 1
ATOM 797 C C . SER A 1 100 ? -10.196 5.309 -1.465 1.00 96.88 100 SER A C 1
ATOM 799 O O . SER A 1 100 ? -9.020 5.560 -1.205 1.00 96.88 100 SER A O 1
ATOM 801 N N . SER A 1 101 ? -11.213 6.000 -0.952 1.00 96.50 101 SER A N 1
ATOM 802 C CA . SER A 1 101 ? -11.015 7.098 -0.016 1.00 96.50 101 SER A CA 1
ATOM 803 C C . SER A 1 101 ? -10.531 6.628 1.352 1.00 96.50 101 SER A C 1
ATOM 805 O O . SER A 1 101 ? -10.766 5.487 1.778 1.00 96.50 101 SER A O 1
ATOM 807 N N . TRP A 1 102 ? -9.905 7.548 2.086 1.00 94.94 102 TRP A N 1
ATOM 808 C CA . TRP A 1 102 ? -9.491 7.302 3.467 1.00 94.94 102 TRP A CA 1
ATOM 809 C C . TRP A 1 102 ? -10.661 6.911 4.381 1.00 94.94 102 TRP A C 1
ATOM 811 O O . TRP A 1 102 ? -10.490 6.074 5.265 1.00 94.94 102 TRP A O 1
ATOM 821 N N . ASP A 1 103 ? -11.848 7.490 4.193 1.00 94.94 103 ASP A N 1
ATOM 822 C CA . ASP A 1 103 ? -12.996 7.224 5.069 1.00 94.94 103 ASP A CA 1
ATOM 823 C C . ASP A 1 103 ? -13.558 5.815 4.874 1.00 94.94 103 ASP A C 1
ATOM 825 O O . ASP A 1 103 ? -13.848 5.128 5.859 1.00 94.94 103 ASP A O 1
ATOM 829 N N . ASN A 1 104 ? -13.590 5.327 3.633 1.00 95.94 104 ASN A N 1
ATOM 830 C CA . ASN A 1 104 ? -13.913 3.933 3.339 1.00 95.94 104 ASN A CA 1
ATOM 831 C C . ASN A 1 104 ? -12.915 2.978 4.009 1.00 95.94 104 ASN A C 1
ATOM 833 O O . ASN A 1 104 ? -13.318 2.010 4.655 1.00 95.94 104 ASN A O 1
ATOM 837 N N . LEU A 1 105 ? -11.615 3.277 3.919 1.00 96.31 105 LEU A N 1
ATOM 838 C CA . LEU A 1 105 ? -10.557 2.462 4.526 1.00 96.31 105 LEU A CA 1
ATOM 839 C C . LEU A 1 105 ? -10.606 2.509 6.058 1.00 96.31 105 LEU A C 1
ATOM 841 O O . LEU A 1 105 ? -10.416 1.491 6.719 1.00 96.31 105 LEU A O 1
ATOM 845 N N . ARG A 1 106 ? -10.942 3.660 6.645 1.00 95.00 106 ARG A N 1
ATOM 846 C CA . ARG A 1 106 ? -11.156 3.800 8.091 1.00 95.00 106 ARG A CA 1
ATOM 847 C C . ARG A 1 106 ? -12.334 2.955 8.570 1.00 95.00 106 ARG A C 1
ATOM 849 O O . ARG A 1 106 ? -12.256 2.361 9.645 1.00 95.00 106 ARG A O 1
ATOM 856 N N . ASN A 1 107 ? -13.404 2.879 7.782 1.00 95.50 107 ASN A N 1
ATOM 857 C CA . ASN A 1 107 ? -14.572 2.067 8.112 1.00 95.50 107 ASN A CA 1
ATOM 858 C C . ASN A 1 107 ? -14.275 0.562 8.089 1.00 95.50 107 ASN A C 1
ATOM 860 O O . ASN A 1 107 ? -14.893 -0.169 8.858 1.00 95.50 107 ASN A O 1
ATOM 864 N N . VAL A 1 108 ? -13.278 0.095 7.325 1.00 96.44 108 VAL A N 1
ATOM 865 C CA . VAL A 1 108 ? -12.829 -1.311 7.385 1.00 96.44 108 VAL A CA 1
ATOM 866 C C . VAL A 1 108 ? -12.458 -1.719 8.811 1.00 96.44 108 VAL A C 1
ATOM 868 O O . VAL A 1 108 ? -12.870 -2.782 9.262 1.00 96.44 108 VAL A O 1
ATOM 871 N N . CYS A 1 109 ? -11.787 -0.848 9.567 1.00 94.75 109 CYS A N 1
ATOM 872 C CA . CYS A 1 109 ? -11.380 -1.114 10.951 1.00 94.75 109 CYS A CA 1
ATOM 873 C C . CYS A 1 109 ? -12.533 -1.197 11.970 1.00 94.75 109 CYS A C 1
ATOM 875 O O . CYS A 1 109 ? -12.275 -1.368 13.161 1.00 94.75 109 CYS A O 1
ATOM 877 N N . LYS A 1 110 ? -13.786 -1.043 11.527 1.00 91.44 110 LYS A N 1
ATOM 878 C CA . LYS A 1 110 ? -15.002 -1.190 12.339 1.00 91.44 110 LYS A CA 1
ATOM 879 C C . LYS A 1 110 ? -15.833 -2.421 11.950 1.00 91.44 110 LYS A C 1
ATOM 881 O O . LYS A 1 110 ? -16.840 -2.684 12.597 1.00 91.44 110 LYS A O 1
ATOM 886 N N . ASN A 1 111 ? -15.436 -3.132 10.893 1.00 84.75 111 ASN A N 1
ATOM 887 C CA . ASN A 1 111 ? -16.204 -4.226 10.303 1.00 84.75 111 ASN A CA 1
ATOM 888 C C . ASN A 1 111 ? -15.813 -5.585 10.917 1.00 84.75 111 ASN A C 1
ATOM 890 O O . ASN A 1 111 ? -15.498 -5.700 12.103 1.00 84.75 111 ASN A O 1
ATOM 894 N N . ASN A 1 112 ? -15.827 -6.632 10.092 1.00 86.75 112 ASN A N 1
ATOM 895 C CA . ASN A 1 112 ? -15.596 -8.012 10.484 1.00 86.75 112 ASN A CA 1
ATOM 896 C C . ASN A 1 112 ? -14.132 -8.225 10.865 1.00 86.75 112 ASN A C 1
ATOM 898 O O . ASN A 1 112 ? -13.235 -8.036 10.036 1.00 86.75 112 ASN A O 1
ATOM 902 N N . LYS A 1 113 ? -13.898 -8.661 12.108 1.00 91.56 113 LYS A N 1
ATOM 903 C CA . LYS A 1 113 ? -12.585 -9.155 12.529 1.00 91.56 113 LYS A CA 1
ATOM 904 C C . LYS A 1 113 ? -12.164 -10.305 11.621 1.00 91.56 113 LYS A C 1
ATOM 906 O O . LYS A 1 113 ? -12.952 -11.202 11.334 1.00 91.56 113 LYS A O 1
ATOM 911 N N . PHE A 1 114 ? -10.909 -10.272 11.209 1.00 89.81 114 PHE A N 1
ATOM 912 C CA . PHE A 1 114 ? -10.301 -11.251 10.329 1.00 89.81 114 PHE A CA 1
ATOM 913 C C . PHE A 1 114 ? -9.009 -11.778 10.971 1.00 89.81 114 PHE A C 1
ATOM 915 O O . PHE A 1 114 ? -8.292 -10.994 11.604 1.00 89.81 114 PHE A O 1
ATOM 922 N N . PRO A 1 115 ? -8.678 -13.073 10.843 1.00 88.38 115 PRO A N 1
ATOM 923 C CA . PRO A 1 115 ? -7.404 -13.596 11.326 1.00 88.38 115 PRO A CA 1
ATOM 924 C C . PRO A 1 115 ? -6.218 -12.938 10.605 1.00 88.38 115 PRO A C 1
ATOM 926 O O . PRO A 1 115 ? -6.102 -13.000 9.383 1.00 88.38 115 PRO A O 1
ATOM 929 N N . CYS A 1 116 ? -5.313 -12.305 11.350 1.00 85.94 116 CYS A N 1
ATOM 930 C CA . CYS A 1 116 ? -4.055 -11.827 10.781 1.00 85.94 116 CYS A CA 1
ATOM 931 C C . CYS A 1 116 ? -3.110 -13.000 10.494 1.00 85.94 116 CYS A C 1
ATOM 933 O O . CYS A 1 116 ? -3.063 -13.950 11.272 1.00 85.94 116 CYS A O 1
ATOM 935 N N . LYS A 1 117 ? -2.252 -12.879 9.469 1.00 80.50 117 LYS A N 1
ATOM 936 C CA . LYS A 1 117 ? -1.090 -13.780 9.325 1.00 80.50 117 LYS A CA 1
ATOM 937 C C . LYS A 1 117 ? -0.130 -13.659 10.518 1.00 80.50 117 LYS A C 1
ATOM 939 O O . LYS A 1 117 ? 0.455 -14.650 10.931 1.00 80.50 117 LYS A O 1
ATOM 944 N N . ASN A 1 118 ? -0.011 -12.455 11.090 1.00 70.00 118 ASN A N 1
ATOM 945 C CA . ASN A 1 118 ? 0.788 -12.168 12.283 1.00 70.00 118 ASN A CA 1
ATOM 946 C C . ASN A 1 118 ? -0.112 -11.791 13.471 1.00 70.00 118 ASN A C 1
ATOM 948 O O . ASN A 1 118 ? -0.850 -10.809 13.403 1.00 70.00 118 ASN A O 1
ATOM 952 N N . SER A 1 119 ? -0.013 -12.521 14.584 1.00 61.25 119 SER A N 1
ATOM 953 C CA . SER A 1 119 ? -0.936 -12.447 15.734 1.00 61.25 119 SER A CA 1
ATOM 954 C C . SER A 1 119 ? -0.894 -11.150 16.558 1.00 61.25 119 SER A C 1
ATOM 956 O O . SER A 1 119 ? -1.755 -10.935 17.406 1.00 61.25 119 SER A O 1
ATOM 958 N N . MET A 1 120 ? 0.080 -10.263 16.326 1.00 69.31 120 MET A N 1
ATOM 959 C CA . MET A 1 120 ? 0.291 -9.058 17.144 1.00 69.31 120 MET A CA 1
ATOM 960 C C . MET A 1 120 ? -0.629 -7.876 16.776 1.00 69.31 120 MET A C 1
ATOM 962 O O . MET A 1 120 ? -0.663 -6.871 17.485 1.00 69.31 120 MET A O 1
ATOM 966 N N . ASN A 1 121 ? -1.378 -7.975 15.675 1.00 71.44 121 ASN A N 1
ATOM 967 C CA . ASN A 1 121 ? -2.316 -6.944 15.232 1.00 71.44 121 ASN A CA 1
ATOM 968 C C . ASN A 1 121 ? -3.761 -7.465 15.256 1.00 71.44 121 ASN A C 1
ATOM 970 O O . ASN A 1 121 ? -4.005 -8.666 15.242 1.00 71.44 121 ASN A O 1
ATOM 974 N N . SER A 1 122 ? -4.737 -6.555 15.246 1.00 89.12 122 SER A N 1
ATOM 975 C CA . SER A 1 122 ? -6.125 -6.898 14.913 1.00 89.12 122 SER A CA 1
ATOM 976 C C . SER A 1 122 ? -6.372 -6.602 13.439 1.00 89.12 122 SER A C 1
ATOM 978 O O . SER A 1 122 ? -6.174 -5.462 13.012 1.00 89.12 122 SER A O 1
ATOM 980 N N . CYS A 1 123 ? -6.796 -7.608 12.676 1.00 94.75 123 CYS A N 1
ATOM 981 C CA . CYS A 1 123 ? -7.106 -7.457 11.261 1.00 94.75 123 CYS A CA 1
ATOM 982 C C . CYS A 1 123 ? -8.607 -7.397 11.037 1.00 94.75 123 CYS A C 1
ATOM 984 O O . CYS A 1 123 ? -9.388 -7.980 11.789 1.00 94.75 123 CYS A O 1
ATOM 986 N N . TYR A 1 124 ? -8.996 -6.665 10.003 1.00 95.81 124 TYR A N 1
ATOM 987 C CA . TYR A 1 124 ? -10.384 -6.463 9.630 1.00 95.81 124 TYR A CA 1
ATOM 988 C C . TYR A 1 124 ? -10.511 -6.526 8.117 1.00 95.81 124 TYR A C 1
ATOM 990 O O . TYR A 1 124 ? -9.675 -5.972 7.399 1.00 95.81 124 TYR A O 1
ATOM 998 N N . GLN A 1 125 ? -11.552 -7.199 7.645 1.00 96.44 125 GLN A N 1
ATOM 999 C CA . GLN A 1 125 ? -11.846 -7.319 6.223 1.00 96.44 125 GLN A CA 1
ATOM 1000 C C . GLN A 1 125 ? -12.905 -6.293 5.812 1.00 96.44 125 GLN A C 1
ATOM 1002 O O . GLN A 1 125 ? -13.865 -6.033 6.543 1.00 96.44 125 GLN A O 1
ATOM 1007 N N . SER A 1 126 ? -12.748 -5.705 4.627 1.00 96.94 126 SER A N 1
ATOM 1008 C CA . SER A 1 126 ? -13.781 -4.854 4.047 1.00 96.94 126 SER A CA 1
ATOM 1009 C C . SER A 1 126 ? -15.030 -5.666 3.701 1.00 96.94 126 SER A C 1
ATOM 1011 O O . SER A 1 126 ? -14.949 -6.754 3.134 1.00 96.94 126 SER A O 1
ATOM 1013 N N . THR A 1 127 ? -16.207 -5.116 3.997 1.00 95.62 127 THR A N 1
ATOM 1014 C CA . THR A 1 127 ? -17.479 -5.717 3.570 1.00 95.62 127 THR A CA 1
ATOM 1015 C C . THR A 1 127 ? -17.651 -5.601 2.055 1.00 95.62 127 THR A C 1
ATOM 1017 O O . THR A 1 127 ? -18.030 -6.562 1.390 1.00 95.62 127 THR A O 1
ATOM 1020 N N . ALA A 1 128 ? -17.328 -4.427 1.506 1.00 95.31 128 ALA A N 1
ATOM 1021 C CA . ALA A 1 128 ? -17.392 -4.150 0.078 1.00 95.31 128 ALA A CA 1
ATOM 1022 C C . ALA A 1 128 ? -16.100 -4.557 -0.644 1.00 95.31 128 ALA A C 1
ATOM 1024 O O . ALA A 1 128 ? -15.000 -4.493 -0.081 1.00 95.31 128 ALA A O 1
ATOM 1025 N N . TYR A 1 129 ? -16.252 -4.915 -1.917 1.00 97.31 129 TYR A N 1
ATOM 1026 C CA . TYR A 1 129 ? -15.141 -5.025 -2.854 1.00 97.31 129 TYR A CA 1
ATOM 1027 C C . TYR A 1 129 ? -14.641 -3.636 -3.244 1.00 97.31 129 TYR A C 1
ATOM 1029 O O . TYR A 1 129 ? -15.444 -2.747 -3.528 1.00 97.31 129 TYR A O 1
ATOM 1037 N N . MET A 1 130 ? -13.324 -3.483 -3.310 1.00 97.31 130 MET A N 1
ATOM 1038 C CA . MET A 1 130 ? -12.644 -2.255 -3.704 1.00 97.31 130 MET A CA 1
ATOM 1039 C C . MET A 1 130 ? -11.848 -2.499 -4.981 1.00 97.31 130 MET A C 1
ATOM 1041 O O . MET A 1 130 ? -11.268 -3.576 -5.159 1.00 97.31 130 MET A O 1
ATOM 1045 N N . ASP A 1 131 ? -11.822 -1.500 -5.856 1.00 97.62 131 ASP A N 1
ATOM 1046 C CA . ASP A 1 131 ? -10.927 -1.501 -7.005 1.00 97.62 131 ASP A CA 1
ATOM 1047 C C . ASP A 1 131 ? -9.492 -1.259 -6.535 1.00 97.62 131 ASP A C 1
ATOM 1049 O O . ASP A 1 131 ? -9.232 -0.520 -5.581 1.00 97.62 131 ASP A O 1
ATOM 1053 N N . MET A 1 132 ? -8.546 -1.929 -7.178 1.00 97.81 132 MET A N 1
ATOM 1054 C CA . MET A 1 132 ? -7.132 -1.835 -6.846 1.00 97.81 132 MET A CA 1
ATOM 1055 C C . MET A 1 132 ? -6.260 -2.223 -8.030 1.00 97.81 132 MET A C 1
ATOM 1057 O O . MET A 1 132 ? -6.680 -2.945 -8.938 1.00 97.81 132 MET A O 1
ATOM 1061 N N . THR A 1 133 ? -5.004 -1.809 -7.956 1.00 97.62 133 THR A N 1
ATOM 1062 C CA . THR A 1 133 ? -3.945 -2.284 -8.835 1.00 97.62 133 THR A CA 1
ATOM 1063 C C . THR A 1 133 ? -2.969 -3.135 -8.032 1.00 97.62 133 THR A C 1
ATOM 1065 O O . THR A 1 133 ? -2.406 -2.679 -7.033 1.00 97.62 133 THR A O 1
ATOM 1068 N N . VAL A 1 134 ? -2.790 -4.384 -8.461 1.00 97.19 134 VAL A N 1
ATOM 1069 C CA . VAL A 1 134 ? -1.813 -5.327 -7.913 1.00 97.19 134 VAL A CA 1
ATOM 1070 C C . VAL A 1 134 ? -0.515 -5.188 -8.697 1.00 97.19 134 VAL A C 1
ATOM 1072 O O . VAL A 1 134 ? -0.505 -5.379 -9.911 1.00 97.19 134 VAL A O 1
ATOM 1075 N N . CYS A 1 135 ? 0.564 -4.868 -7.995 1.00 97.81 135 CYS A N 1
ATOM 1076 C CA . CYS A 1 135 ? 1.918 -4.817 -8.518 1.00 97.81 135 CYS A CA 1
ATOM 1077 C C . CYS A 1 135 ? 2.606 -6.146 -8.241 1.00 97.81 135 CYS A C 1
ATOM 1079 O O . CYS A 1 135 ? 2.900 -6.441 -7.083 1.00 97.81 135 CYS A O 1
ATOM 1081 N N . GLN A 1 136 ? 2.852 -6.935 -9.282 1.00 97.38 136 GLN A N 1
ATOM 1082 C CA . GLN A 1 136 ? 3.533 -8.226 -9.167 1.00 97.38 136 GLN A CA 1
ATOM 1083 C C . GLN A 1 136 ? 4.961 -8.078 -9.673 1.00 97.38 136 GLN A C 1
ATOM 1085 O O . GLN A 1 136 ? 5.168 -7.513 -10.748 1.00 97.38 136 GLN A O 1
ATOM 1090 N N . LEU A 1 137 ? 5.928 -8.527 -8.873 1.00 97.81 137 LEU A N 1
ATOM 1091 C CA . LEU A 1 137 ? 7.339 -8.488 -9.242 1.00 97.81 137 LEU A CA 1
ATOM 1092 C C . LEU A 1 137 ? 7.540 -9.313 -10.514 1.00 97.81 137 LEU A C 1
ATOM 1094 O O . LEU A 1 137 ? 7.204 -10.496 -10.545 1.00 97.81 137 LEU A O 1
ATOM 1098 N N . LEU A 1 138 ? 8.053 -8.658 -11.545 1.00 97.31 138 LEU A N 1
ATOM 1099 C CA . LEU A 1 138 ? 8.420 -9.258 -12.816 1.00 97.31 138 LEU A CA 1
ATOM 1100 C C . LEU A 1 138 ? 9.899 -9.643 -12.809 1.00 97.31 138 LEU A C 1
ATOM 1102 O O . LEU A 1 138 ? 10.224 -10.772 -13.162 1.00 97.31 138 LEU A O 1
ATOM 1106 N N . ASP A 1 139 ? 10.763 -8.721 -12.378 1.00 97.38 139 ASP A N 1
ATOM 1107 C CA . ASP A 1 139 ? 12.213 -8.916 -12.341 1.00 97.38 139 ASP A CA 1
ATOM 1108 C C . ASP A 1 139 ? 12.885 -8.044 -11.261 1.00 97.38 139 ASP A C 1
ATOM 1110 O O . ASP A 1 139 ? 12.298 -7.083 -10.747 1.00 97.38 139 ASP A O 1
ATOM 11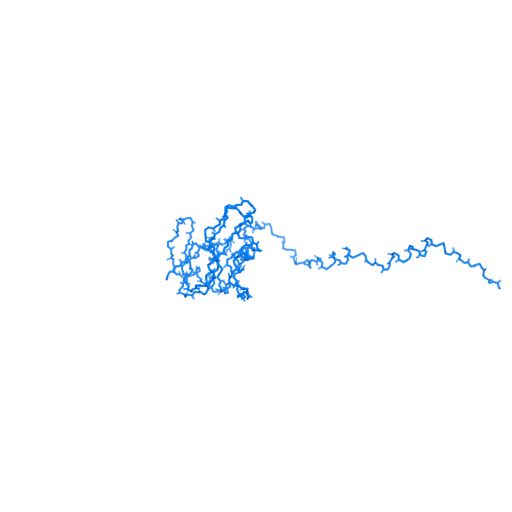14 N N . GLY A 1 140 ? 14.129 -8.381 -10.927 1.00 96.38 140 GLY A N 1
ATOM 1115 C CA . GLY A 1 140 ? 14.991 -7.655 -10.002 1.00 96.38 140 GLY A CA 1
ATOM 1116 C C . GLY A 1 140 ? 14.891 -8.114 -8.545 1.00 96.38 140 GLY A C 1
ATOM 1117 O O . GLY A 1 140 ? 13.830 -8.478 -8.037 1.00 96.38 140 GLY A O 1
ATOM 1118 N N . ASP A 1 141 ? 16.022 -8.030 -7.842 1.00 96.31 141 ASP A N 1
ATOM 1119 C CA . ASP A 1 141 ? 16.146 -8.514 -6.459 1.00 96.31 141 ASP A CA 1
ATOM 1120 C C . ASP A 1 141 ? 16.170 -7.394 -5.413 1.00 96.31 141 ASP A C 1
ATOM 1122 O O . ASP A 1 141 ? 15.725 -7.583 -4.278 1.00 96.31 141 ASP A O 1
ATOM 1126 N N . LEU A 1 142 ? 16.681 -6.212 -5.777 1.00 96.38 142 LEU A N 1
ATOM 1127 C CA . LEU A 1 142 ? 16.919 -5.098 -4.857 1.00 96.38 142 LEU A CA 1
ATOM 1128 C C . LEU A 1 142 ? 16.371 -3.774 -5.395 1.00 96.38 142 LEU A C 1
ATOM 1130 O O . LEU A 1 142 ? 16.590 -3.392 -6.545 1.00 96.38 142 LEU A O 1
ATOM 1134 N N . PHE A 1 143 ? 15.711 -3.014 -4.522 1.00 94.00 143 PHE A N 1
ATOM 1135 C CA . PHE A 1 143 ? 15.260 -1.659 -4.834 1.00 94.00 143 PHE A CA 1
ATOM 1136 C C . PHE A 1 143 ? 16.469 -0.710 -5.023 1.00 94.00 143 PHE A C 1
ATOM 1138 O O . PHE A 1 143 ? 17.354 -0.710 -4.160 1.00 94.00 143 PHE A O 1
ATOM 1145 N N . PRO A 1 144 ? 16.522 0.125 -6.088 1.00 93.38 144 PRO A N 1
ATOM 1146 C CA . PRO A 1 144 ? 15.413 0.557 -6.953 1.00 93.38 144 PRO A CA 1
ATOM 1147 C C . PRO A 1 144 ? 15.260 -0.182 -8.298 1.00 93.38 144 PRO A C 1
ATOM 1149 O O . PRO A 1 144 ? 14.489 0.277 -9.146 1.00 93.38 144 PRO A O 1
ATOM 1152 N N . TYR A 1 145 ? 15.943 -1.309 -8.508 1.00 95.50 145 TYR A N 1
ATOM 1153 C CA . TYR A 1 145 ? 15.960 -2.045 -9.785 1.00 95.50 145 TYR A CA 1
ATOM 1154 C C 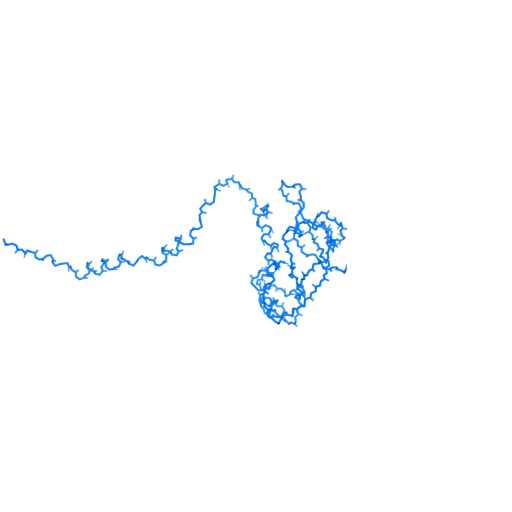. TYR A 1 145 ? 14.844 -3.089 -9.925 1.00 95.50 145 TYR A C 1
ATOM 1156 O O . TYR A 1 145 ? 14.903 -3.945 -10.793 1.00 95.50 145 TYR A O 1
ATOM 1164 N N . CYS A 1 146 ? 13.817 -3.022 -9.079 1.00 96.50 146 CYS A N 1
ATOM 1165 C CA . CYS A 1 146 ? 12.650 -3.888 -9.193 1.00 96.50 146 CYS A CA 1
ATOM 1166 C C . CYS A 1 146 ? 11.784 -3.482 -10.399 1.00 96.50 146 CYS A C 1
ATOM 1168 O O . CYS A 1 146 ? 11.442 -2.300 -10.545 1.00 96.50 146 CYS A O 1
ATOM 1170 N N . GLU A 1 147 ? 11.352 -4.456 -11.188 1.00 97.25 147 GLU A N 1
ATOM 1171 C CA . GLU A 1 147 ? 10.388 -4.286 -12.272 1.00 97.25 147 GLU A CA 1
ATOM 1172 C C . GLU A 1 147 ? 9.064 -4.956 -11.916 1.00 97.25 147 GLU A C 1
ATOM 1174 O O . GLU A 1 147 ? 9.040 -6.070 -11.400 1.00 97.25 147 GLU A O 1
ATOM 1179 N N . TYR A 1 148 ? 7.945 -4.280 -12.171 1.00 97.69 148 TYR A N 1
ATOM 1180 C CA . TYR A 1 148 ? 6.613 -4.760 -11.808 1.00 97.69 148 TYR A CA 1
ATOM 1181 C C . TYR A 1 148 ? 5.646 -4.719 -12.982 1.00 97.69 148 TYR A C 1
ATOM 1183 O O . TYR A 1 148 ? 5.594 -3.732 -13.714 1.00 97.69 148 TYR A O 1
ATOM 1191 N N . THR A 1 149 ? 4.791 -5.737 -13.070 1.00 97.31 149 THR A N 1
ATOM 1192 C CA . THR A 1 149 ? 3.559 -5.679 -13.866 1.00 97.31 149 THR A CA 1
ATOM 1193 C C . THR A 1 149 ? 2.398 -5.141 -13.029 1.00 97.31 149 THR A C 1
ATOM 1195 O O . THR A 1 149 ? 2.351 -5.355 -11.813 1.00 97.31 149 THR A O 1
ATOM 1198 N N . SER A 1 150 ? 1.450 -4.458 -13.675 1.00 97.44 150 SER A N 1
ATOM 1199 C CA . SER A 1 150 ? 0.253 -3.914 -13.025 1.00 97.44 150 SER A CA 1
ATOM 1200 C C . SER A 1 150 ? -0.994 -4.677 -13.455 1.00 97.44 150 SER A C 1
ATOM 1202 O O . SER A 1 150 ? -1.348 -4.707 -14.633 1.00 97.44 150 SER A O 1
ATOM 1204 N N . VAL A 1 151 ? -1.723 -5.229 -12.488 1.00 95.94 151 VAL A N 1
ATOM 1205 C CA . VAL A 1 151 ? -2.963 -5.971 -12.738 1.00 95.94 151 VAL A CA 1
ATOM 1206 C C . VAL A 1 151 ? -4.117 -5.317 -11.990 1.00 95.94 151 VAL A C 1
ATOM 1208 O O . VAL A 1 151 ? -4.155 -5.319 -10.759 1.00 95.94 151 VAL A O 1
ATOM 1211 N N . LYS A 1 152 ? -5.098 -4.786 -12.726 1.00 95.81 152 LYS A N 1
ATOM 1212 C CA . LYS A 1 152 ? -6.333 -4.262 -12.128 1.00 95.81 152 LYS A CA 1
ATOM 1213 C C . LYS A 1 152 ? -7.165 -5.410 -11.566 1.00 95.81 152 LYS A C 1
ATOM 1215 O O . LYS A 1 152 ? -7.396 -6.413 -12.245 1.00 95.81 152 LYS A O 1
ATOM 1220 N N . LYS A 1 153 ? -7.620 -5.270 -10.326 1.00 96.31 153 LYS A N 1
ATOM 1221 C CA . LYS A 1 153 ? -8.459 -6.248 -9.630 1.00 96.31 153 LYS A CA 1
ATOM 1222 C C . LYS A 1 153 ? -9.546 -5.529 -8.843 1.00 96.31 153 LYS A C 1
ATOM 1224 O O . LYS A 1 153 ? -9.391 -4.378 -8.450 1.00 96.31 153 LYS A O 1
ATOM 1229 N N . ARG A 1 154 ? -10.614 -6.267 -8.554 1.00 97.62 154 ARG A N 1
ATOM 1230 C CA . ARG A 1 154 ? -11.655 -5.870 -7.612 1.00 97.62 154 ARG A CA 1
ATOM 1231 C C . ARG A 1 154 ? -11.772 -6.952 -6.546 1.00 97.62 154 ARG A C 1
ATOM 1233 O O . ARG A 1 154 ? -12.165 -8.076 -6.853 1.00 97.62 154 ARG A O 1
ATOM 1240 N N . LYS A 1 155 ? -11.335 -6.645 -5.324 1.00 97.56 155 LYS A N 1
ATOM 1241 C CA . LYS A 1 155 ? -11.176 -7.605 -4.212 1.00 97.56 155 LYS A CA 1
ATOM 1242 C C . LYS A 1 155 ? -11.553 -6.955 -2.886 1.00 97.56 155 LYS A C 1
ATOM 1244 O O . LYS A 1 155 ? -11.652 -5.732 -2.797 1.00 97.56 155 LYS A O 1
ATOM 1249 N N . LYS A 1 156 ? -11.764 -7.758 -1.848 1.00 97.00 156 LYS A N 1
ATOM 1250 C CA . LYS A 1 156 ? -11.862 -7.240 -0.480 1.00 97.00 156 LYS A CA 1
ATOM 1251 C C . LYS A 1 156 ? -10.459 -7.008 0.065 1.00 97.00 156 LYS A C 1
ATOM 1253 O O . LYS A 1 156 ? -9.529 -7.739 -0.265 1.00 97.00 156 LYS A O 1
ATOM 1258 N N . VAL A 1 157 ? -10.297 -5.996 0.906 1.00 96.50 157 VAL A N 1
ATOM 1259 C CA . VAL A 1 157 ? -9.017 -5.710 1.559 1.00 96.50 157 VAL A CA 1
ATOM 1260 C C . VAL A 1 157 ? -9.053 -6.187 3.003 1.00 96.50 157 VAL A C 1
ATOM 1262 O O . VAL A 1 157 ? -10.046 -5.984 3.702 1.00 96.50 157 VAL A O 1
ATOM 1265 N N . VAL A 1 158 ? -7.961 -6.797 3.456 1.00 95.88 158 VAL A N 1
ATOM 1266 C CA . VAL A 1 158 ? -7.723 -7.087 4.869 1.00 95.88 158 VAL A CA 1
ATOM 1267 C C . VAL A 1 158 ? -6.670 -6.114 5.383 1.00 95.88 158 VAL A C 1
ATOM 1269 O O . VAL A 1 158 ? -5.517 -6.128 4.947 1.00 95.88 158 VAL A O 1
ATOM 1272 N N . LEU A 1 159 ? -7.070 -5.255 6.315 1.00 95.94 159 LEU A N 1
ATOM 1273 C CA . LEU A 1 159 ? -6.198 -4.266 6.942 1.00 95.94 159 LEU A CA 1
ATOM 1274 C C . LEU A 1 159 ? -5.849 -4.716 8.351 1.00 95.94 159 LEU A C 1
ATOM 1276 O O . LEU A 1 159 ? -6.746 -5.113 9.095 1.00 95.94 159 LEU A O 1
ATOM 1280 N N . SER A 1 160 ? -4.591 -4.564 8.766 1.00 94.69 160 SER A N 1
ATOM 1281 C CA . SER A 1 160 ? -4.330 -4.460 10.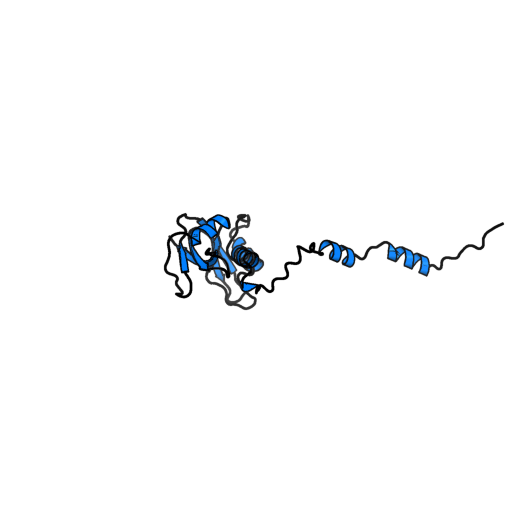199 1.00 94.69 160 SER A CA 1
ATOM 1282 C C . SER A 1 160 ? -4.663 -3.061 10.668 1.00 94.69 160 SER A C 1
ATOM 1284 O O . SER A 1 160 ? -4.304 -2.059 10.041 1.00 94.69 160 SER A O 1
ATOM 1286 N N . CYS A 1 161 ? -5.342 -3.000 11.803 1.00 93.69 161 CYS A N 1
ATOM 1287 C CA . CYS A 1 161 ? -5.784 -1.764 12.406 1.00 93.69 161 CYS A CA 1
ATOM 1288 C C . CYS A 1 161 ? -5.174 -1.617 13.797 1.00 93.69 161 CYS A C 1
ATOM 1290 O O . CYS A 1 161 ? -5.081 -2.581 14.561 1.00 93.69 161 CYS A O 1
ATOM 1292 N N . LYS A 1 162 ? -4.744 -0.399 14.133 1.00 89.81 162 LYS A N 1
ATOM 1293 C CA . LYS A 1 162 ? -4.130 -0.087 15.428 1.00 89.81 162 LYS A CA 1
ATOM 1294 C C . LYS A 1 162 ? -4.846 1.060 16.113 1.00 89.81 162 LYS A C 1
ATOM 1296 O O . LYS A 1 162 ? -5.295 2.007 15.469 1.00 89.81 162 LYS A O 1
ATOM 1301 N N . LYS A 1 163 ? -4.906 0.979 17.440 1.00 87.88 163 LYS A N 1
ATOM 1302 C CA . LYS A 1 163 ? -5.352 2.079 18.291 1.00 87.88 163 LYS A CA 1
ATOM 1303 C C . LYS A 1 163 ? -4.243 3.127 18.355 1.00 87.88 163 LYS A C 1
ATOM 1305 O O . LYS A 1 163 ? -3.064 2.783 18.470 1.00 87.88 163 LYS A O 1
ATOM 1310 N N . LEU A 1 164 ? -4.605 4.400 18.251 1.00 82.06 164 LEU A N 1
ATOM 1311 C CA . LEU A 1 164 ? -3.669 5.489 18.529 1.00 82.06 164 LEU A CA 1
ATOM 1312 C C . LEU A 1 164 ? -3.662 5.799 20.020 1.00 82.06 164 LEU A C 1
ATOM 1314 O O . LEU A 1 164 ? -4.666 5.592 20.702 1.00 82.06 164 LEU A O 1
ATOM 1318 N N . LYS A 1 165 ? -2.525 6.296 20.517 1.00 74.94 165 LYS A N 1
ATOM 1319 C CA . LYS A 1 165 ? -2.444 6.808 21.885 1.00 74.94 165 LYS A CA 1
ATOM 1320 C C . LYS A 1 165 ? -3.496 7.913 22.025 1.00 74.94 165 LYS A C 1
ATOM 1322 O O . LYS A 1 165 ? -3.624 8.735 21.121 1.00 74.94 165 LYS A O 1
ATOM 1327 N N . ASP A 1 166 ? -4.301 7.833 23.079 1.00 74.62 166 ASP A N 1
ATOM 1328 C CA . ASP A 1 166 ? -5.374 8.788 23.393 1.00 74.62 166 ASP A CA 1
ATOM 1329 C C . ASP A 1 166 ? -6.564 8.806 22.410 1.00 74.62 166 ASP A C 1
ATOM 1331 O O . ASP A 1 166 ? -7.434 9.668 22.495 1.00 74.62 166 ASP A O 1
ATOM 1335 N N . SER A 1 167 ? -6.671 7.817 21.511 1.00 77.31 167 SER A N 1
ATOM 1336 C CA . SER A 1 167 ? -7.861 7.623 20.674 1.00 77.31 167 SER A CA 1
ATOM 1337 C C . SER A 1 167 ? -8.596 6.344 21.039 1.00 77.31 167 SER A C 1
ATOM 1339 O O . SER A 1 167 ? -7.991 5.288 21.199 1.00 77.31 167 SER A O 1
ATOM 1341 N N . THR A 1 168 ? -9.922 6.404 21.113 1.00 78.81 168 THR A N 1
ATOM 1342 C CA . THR A 1 168 ? -10.782 5.225 21.291 1.00 78.81 168 THR A CA 1
ATOM 1343 C C . THR A 1 168 ? -10.964 4.419 20.002 1.00 78.81 168 THR A C 1
ATOM 1345 O O . THR A 1 168 ? -11.357 3.258 20.073 1.00 78.81 168 THR A O 1
ATOM 1348 N N . SER A 1 169 ? -10.640 4.993 18.838 1.00 84.81 169 SER A N 1
ATOM 1349 C CA . SER A 1 169 ? -10.869 4.381 17.524 1.00 84.81 169 SER A CA 1
ATOM 1350 C C . SER A 1 169 ? -9.645 3.635 16.980 1.00 84.81 169 SER A C 1
ATOM 1352 O O . SER A 1 169 ? -8.495 3.993 17.244 1.00 84.81 169 SER A O 1
ATOM 1354 N N . LEU A 1 170 ? -9.909 2.597 16.182 1.00 90.12 170 LEU A N 1
ATOM 1355 C CA . LEU A 1 170 ? -8.904 1.891 15.392 1.00 90.12 170 LEU A CA 1
ATOM 1356 C C . LEU A 1 170 ? -8.695 2.580 14.042 1.00 90.12 170 LEU A C 1
ATOM 1358 O O . LEU A 1 170 ? -9.643 3.071 13.431 1.00 90.12 170 LEU A O 1
ATOM 1362 N N . PHE A 1 171 ? -7.452 2.570 13.567 1.00 91.69 171 PHE A N 1
ATOM 1363 C CA . PHE A 1 171 ? -7.065 3.178 12.297 1.00 91.69 171 PHE A CA 1
ATOM 1364 C C . PHE A 1 171 ? -6.284 2.195 11.426 1.00 91.69 171 PHE A C 1
ATOM 1366 O O . PHE A 1 171 ? -5.520 1.395 11.982 1.00 91.69 171 PHE A O 1
ATOM 1373 N N . PRO A 1 172 ? -6.418 2.283 10.087 1.00 94.44 172 PRO A N 1
ATOM 1374 C CA . PRO A 1 172 ? -5.603 1.510 9.160 1.00 94.44 172 PRO A CA 1
ATOM 1375 C C . PRO A 1 172 ? -4.110 1.690 9.440 1.00 94.44 172 PRO A C 1
ATOM 1377 O O . PRO A 1 172 ? -3.627 2.814 9.583 1.00 94.44 172 PRO A O 1
ATOM 1380 N N . ASN A 1 173 ? -3.383 0.578 9.538 1.00 92.69 173 ASN A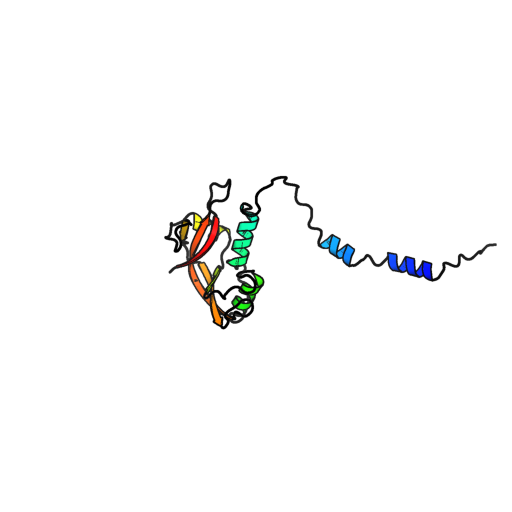 N 1
ATOM 1381 C CA . ASN A 1 173 ? -1.948 0.564 9.806 1.00 92.69 173 ASN A CA 1
ATOM 1382 C C . ASN A 1 173 ? -1.145 -0.017 8.633 1.00 92.69 173 ASN A C 1
ATOM 1384 O O . ASN A 1 173 ? -0.170 0.595 8.205 1.00 92.69 173 ASN A O 1
ATOM 1388 N N . THR A 1 174 ? -1.542 -1.175 8.103 1.00 93.88 174 THR A N 1
ATOM 1389 C CA . THR A 1 174 ? -1.001 -1.728 6.851 1.00 93.88 174 THR A CA 1
ATOM 1390 C C . THR A 1 174 ? -2.055 -2.580 6.152 1.00 93.88 174 THR A C 1
ATOM 1392 O O . THR A 1 174 ? -3.025 -3.013 6.777 1.00 93.88 174 THR A O 1
ATOM 1395 N N . VAL A 1 175 ? -1.859 -2.823 4.859 1.00 94.81 175 VAL A N 1
ATOM 1396 C CA . VAL A 1 175 ? -2.542 -3.902 4.141 1.00 94.81 175 VAL A CA 1
ATOM 1397 C C . VAL A 1 175 ? -1.856 -5.214 4.511 1.00 94.81 175 VAL A C 1
ATOM 1399 O O . VAL A 1 175 ? -0.632 -5.309 4.434 1.00 94.81 175 VAL A O 1
ATOM 1402 N N . GLU A 1 176 ? -2.632 -6.195 4.960 1.00 93.00 176 GLU A N 1
ATOM 1403 C CA . GLU A 1 176 ? -2.130 -7.519 5.354 1.00 93.00 176 GLU A CA 1
ATOM 1404 C C . GLU A 1 176 ? -2.268 -8.508 4.201 1.00 93.00 176 GLU A C 1
ATOM 1406 O O . GLU A 1 176 ? -1.351 -9.276 3.914 1.00 93.00 176 GLU A O 1
ATOM 1411 N N . THR A 1 177 ? -3.416 -8.476 3.522 1.00 92.69 177 THR A N 1
ATOM 1412 C CA . THR A 1 177 ? -3.667 -9.250 2.308 1.00 92.69 177 THR A CA 1
ATOM 1413 C C . THR A 1 177 ? -4.896 -8.715 1.566 1.00 92.69 177 THR A C 1
ATOM 1415 O O . THR A 1 177 ? -5.614 -7.843 2.064 1.00 92.69 177 THR A O 1
ATOM 1418 N N . ILE A 1 178 ? -5.137 -9.255 0.376 1.00 92.12 178 ILE A N 1
ATOM 1419 C CA . ILE A 1 178 ? -6.375 -9.089 -0.383 1.00 92.12 178 ILE A CA 1
ATOM 1420 C C . ILE A 1 178 ? -7.135 -10.418 -0.344 1.00 92.12 178 ILE A C 1
ATOM 1422 O O . ILE A 1 178 ? -6.523 -11.482 -0.346 1.00 92.12 178 ILE A O 1
ATOM 1426 N N . ALA A 1 179 ? -8.457 -10.352 -0.254 1.00 88.38 179 ALA A N 1
ATOM 1427 C CA . ALA A 1 179 ? -9.335 -11.505 -0.104 1.00 88.38 179 ALA A CA 1
ATOM 1428 C C . ALA A 1 179 ? -10.393 -11.536 -1.212 1.00 88.38 179 ALA A C 1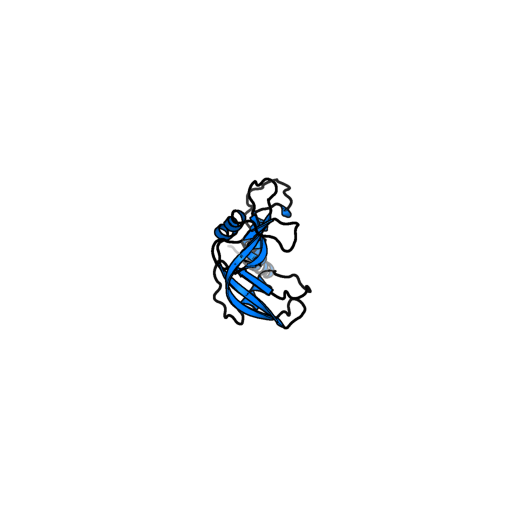
ATOM 1430 O O . ALA A 1 179 ? -10.733 -10.499 -1.800 1.00 88.38 179 ALA A O 1
ATOM 1431 N N . ASP A 1 180 ? -10.906 -12.735 -1.472 1.00 84.00 180 ASP A N 1
ATOM 1432 C CA . ASP A 1 180 ? -12.002 -12.977 -2.407 1.00 84.00 180 ASP A CA 1
ATOM 1433 C C . ASP A 1 180 ? -13.376 -12.556 -1.869 1.00 84.00 180 ASP A C 1
ATOM 1435 O O . ASP A 1 180 ? -13.600 -12.424 -0.639 1.00 84.00 180 ASP A O 1
#

Foldseek 3Di:
DDDPDPPCDVVNVVVVVVVPPDDVVVVVCVVPPDDPDDPPPDPDPPVQDPVSQLLLACLQAEDQVPPPDDQQCVCLVSCVVSCNDDFFDWDDQKGKYWRDDQVQQQVQQVADFDDFPDNPFTKGKRPAWTKMWMWGFPDDTGPPPTGTGIDIDTFIWIFTWDDHVPHPGTHGRHTRDTHD